Protein AF-A0A512NHH2-F1 (afdb_monomer)

Organism: NCBI:txid1230389

pLDDT: mean 81.77, std 11.15, range [43.84, 94.38]

Secondary structure (DSSP, 8-state):
-HHHHHHHHHHHHHHHHHHTSHHHHHHS-HHHHHHHHHHHHHHHHHHHTT--HHHHHHHHHH---P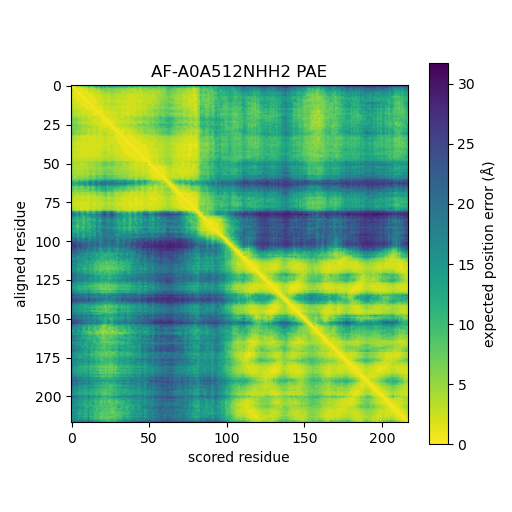PP-HHHHHHHHHIIIII-HHHHHHHHHTTS-----GGGSS----TT-EEEEEEEPS-S--SPEEEEEESSTTS--EEEEEE-S---S--GGGGTS--TTEESSSS-EEE-TT-EEEEEEE-B-TTSPBPPPEEEEEEEPPTT-EEEEEE--

Solvent-accessible surface area (backbone atoms only — not comparable to full-atom values): 11973 Å² total; per-residue (Å²): 114,70,67,57,51,54,50,27,51,52,51,50,58,58,47,46,59,55,65,69,30,56,61,45,56,76,76,40,62,59,88,70,48,50,56,54,53,34,32,54,52,26,36,51,55,24,60,78,67,63,43,20,56,54,28,54,47,48,27,70,73,69,74,46,90,60,70,71,42,72,68,28,19,51,52,38,10,40,50,46,36,68,64,33,71,62,58,57,49,47,37,39,75,71,68,78,39,77,90,78,58,83,76,77,80,56,91,68,54,57,74,78,22,14,23,42,26,40,34,30,42,84,49,67,42,67,56,57,32,42,33,27,43,18,66,52,79,92,48,71,74,39,78,73,50,71,29,78,45,55,47,71,80,91,46,81,61,58,62,78,44,74,49,55,6,28,42,46,60,66,82,46,43,81,44,66,43,76,44,47,32,33,40,38,39,39,35,19,30,87,85,65,50,76,47,86,63,51,73,50,64,79,41,68,43,51,64,45,35,78,45,79,44,82,41,71,72

Foldseek 3Di:
DVVLLVLLVVLCVVCVVVLLQQCNVPVHDSVPVLLVVLLVVLLVVLVVVLDFVPQVVCCVPVVDRDHRDSVSSSVSSCVSSDNDPVSVVVCVVVVVDDPDDPCPRADFPDQQWEFEKEFEADAQFDAKKFKWKDWPPPHDTHGLDIQGDHQDPDDPCCSVDFGSRMVVSGTGDIDGAPTFMKMWIWGAGPVRHTDDIDIDDSDGDDGRYYDYHYDHD

Structure (mmCIF, N/CA/C/O backbone):
data_AF-A0A512NHH2-F1
#
_entry.id   AF-A0A512NH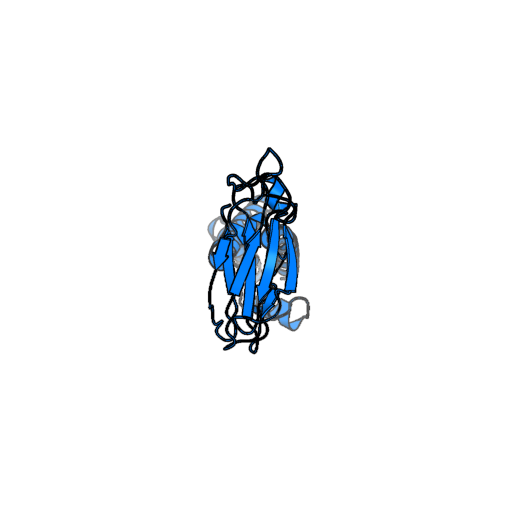H2-F1
#
loop_
_atom_site.group_PDB
_atom_site.id
_atom_site.type_symbol
_atom_site.label_atom_id
_atom_site.label_alt_id
_atom_site.label_comp_id
_atom_site.label_asym_id
_atom_site.label_entity_id
_atom_site.label_seq_id
_atom_site.pdbx_PDB_ins_code
_atom_site.Cartn_x
_atom_site.Cartn_y
_atom_site.Cartn_z
_atom_site.occupancy
_atom_site.B_iso_or_equiv
_atom_site.auth_seq_id
_atom_site.auth_comp_id
_atom_site.auth_asym_id
_atom_site.auth_atom_id
_atom_site.pdbx_PDB_model_num
ATOM 1 N N . MET A 1 1 ? -24.957 6.399 24.801 1.00 57.16 1 MET A N 1
ATOM 2 C CA . MET A 1 1 ? -24.718 5.934 23.412 1.00 57.16 1 MET A CA 1
ATOM 3 C C . MET A 1 1 ? -23.874 6.900 22.580 1.00 57.16 1 MET A C 1
ATOM 5 O O . MET A 1 1 ? -22.893 6.444 22.012 1.00 57.16 1 MET A O 1
ATOM 9 N N . PHE A 1 2 ? -24.173 8.206 22.542 1.00 71.94 2 PHE A N 1
ATOM 10 C CA . PHE A 1 2 ? -23.392 9.186 21.761 1.00 71.94 2 PHE A CA 1
ATOM 11 C C . PHE A 1 2 ? -21.887 9.214 22.100 1.00 71.94 2 PHE A C 1
ATOM 13 O O . PHE A 1 2 ? -21.048 9.273 21.211 1.00 71.94 2 PHE A O 1
ATOM 20 N N . TYR A 1 3 ? -21.534 9.072 23.379 1.00 76.56 3 TYR A N 1
ATOM 21 C CA . TYR A 1 3 ? -20.142 9.064 23.838 1.00 76.56 3 TYR A CA 1
ATOM 22 C C . TYR A 1 3 ? -19.276 7.947 23.220 1.00 76.56 3 TYR A C 1
ATOM 24 O O . TYR A 1 3 ? -18.155 8.202 22.796 1.00 76.56 3 TYR A O 1
ATOM 32 N N . LEU A 1 4 ? -19.808 6.723 23.095 1.00 74.94 4 LEU A N 1
ATOM 33 C CA . LEU A 1 4 ? -19.080 5.599 22.485 1.00 74.94 4 LEU A CA 1
ATOM 34 C C . LEU A 1 4 ? -18.863 5.799 20.995 1.00 74.94 4 LEU A C 1
ATOM 36 O O . LEU A 1 4 ? -17.815 5.443 20.469 1.00 74.94 4 LEU A O 1
ATOM 40 N N . PHE A 1 5 ? -19.856 6.386 20.332 1.00 74.88 5 PHE A N 1
ATOM 41 C CA . PHE A 1 5 ? -19.755 6.743 18.930 1.00 74.88 5 PHE A CA 1
ATOM 42 C C . PHE A 1 5 ? -18.646 7.777 18.711 1.00 74.88 5 PHE A C 1
ATOM 44 O O . PHE A 1 5 ? -17.762 7.553 17.890 1.00 74.88 5 PHE A O 1
ATOM 51 N N . VAL A 1 6 ? -18.635 8.860 19.496 1.00 81.88 6 VAL A N 1
ATOM 52 C CA . VAL A 1 6 ? -17.572 9.877 19.436 1.00 81.88 6 VAL A CA 1
ATOM 53 C C . VAL A 1 6 ? -16.201 9.250 19.703 1.00 81.88 6 VAL A C 1
ATOM 55 O O . VAL A 1 6 ? -15.256 9.517 18.966 1.00 81.88 6 VAL A O 1
ATOM 58 N N . MET A 1 7 ? -16.096 8.363 20.696 1.00 83.00 7 MET A N 1
ATOM 59 C CA . MET A 1 7 ? -14.844 7.672 21.010 1.00 83.00 7 MET A CA 1
ATOM 60 C C . MET A 1 7 ? -14.365 6.778 19.859 1.00 83.00 7 MET A C 1
ATOM 62 O O . MET A 1 7 ? -13.189 6.810 19.504 1.00 83.00 7 MET A O 1
ATOM 66 N N . ALA A 1 8 ? -15.272 6.017 19.244 1.00 82.38 8 ALA A N 1
ATOM 67 C CA . ALA A 1 8 ? -14.959 5.175 18.093 1.00 82.38 8 ALA A CA 1
ATOM 68 C C . ALA A 1 8 ? -14.483 6.009 16.894 1.00 82.38 8 ALA A C 1
ATOM 70 O O . ALA A 1 8 ? -13.482 5.659 16.275 1.00 82.38 8 ALA A O 1
ATOM 71 N N . VAL A 1 9 ? -15.134 7.144 16.611 1.00 81.19 9 VAL A N 1
ATOM 72 C CA . VAL A 1 9 ? -14.728 8.067 15.535 1.00 81.19 9 VAL A CA 1
ATOM 73 C C . VAL A 1 9 ? -13.338 8.646 15.793 1.00 81.19 9 VAL A C 1
ATOM 75 O O . VAL A 1 9 ? -12.497 8.659 14.892 1.00 81.19 9 VAL A O 1
ATOM 78 N N . ILE A 1 10 ? -13.071 9.099 17.020 1.00 85.12 10 ILE A N 1
ATOM 79 C CA . ILE A 1 10 ? -11.759 9.637 17.395 1.00 85.12 10 ILE A CA 1
ATOM 80 C C . ILE A 1 10 ? -10.690 8.553 17.233 1.00 85.12 10 ILE A C 1
ATOM 82 O O . ILE A 1 10 ? -9.678 8.796 16.571 1.00 85.12 10 ILE A O 1
ATOM 86 N N . LEU A 1 11 ? -10.930 7.349 17.760 1.00 86.19 11 LEU A N 1
ATOM 87 C CA . LEU A 1 11 ? -9.980 6.242 17.668 1.00 86.19 11 LEU A CA 1
ATOM 88 C C . LEU A 1 11 ? -9.728 5.830 16.212 1.00 86.19 11 LEU A C 1
ATOM 90 O O . LEU A 1 11 ? -8.578 5.639 15.819 1.00 86.19 11 LEU A O 1
ATOM 94 N N . GLU A 1 12 ? -10.779 5.739 15.396 1.00 82.19 12 GLU A N 1
ATOM 95 C CA . GLU A 1 12 ? -10.661 5.425 13.972 1.00 82.19 12 GLU A CA 1
ATOM 96 C C . GLU A 1 12 ? -9.842 6.489 13.230 1.00 82.19 12 GLU A C 1
ATOM 98 O O . GLU A 1 12 ? -8.947 6.137 12.459 1.00 82.19 12 GLU A O 1
ATOM 103 N N . SER A 1 13 ? -10.094 7.777 13.485 1.00 81.06 13 SER A N 1
ATOM 104 C CA . SER A 1 13 ? -9.343 8.868 12.850 1.00 81.06 13 SER A CA 1
ATOM 105 C C . SER A 1 13 ? -7.863 8.869 13.248 1.00 81.06 13 SER A C 1
ATOM 107 O O . SER A 1 13 ? -6.996 9.030 12.387 1.00 81.06 13 SER A O 1
ATOM 109 N N . ALA A 1 14 ? -7.555 8.600 14.520 1.00 84.62 14 ALA A N 1
ATOM 110 C CA . ALA A 1 14 ? -6.185 8.511 15.015 1.00 84.62 14 ALA A CA 1
ATOM 111 C C . ALA A 1 14 ? -5.442 7.305 14.416 1.00 84.62 14 ALA A C 1
ATOM 113 O O . ALA A 1 14 ? -4.326 7.437 13.909 1.00 84.62 14 ALA A O 1
ATOM 114 N N . LEU A 1 15 ? -6.073 6.128 14.408 1.00 86.50 15 LEU A N 1
ATOM 115 C CA . LEU A 1 15 ? -5.479 4.913 13.848 1.00 86.50 15 LEU A CA 1
ATOM 116 C C . LEU A 1 15 ? -5.378 4.952 12.322 1.00 86.50 15 LEU A C 1
ATOM 118 O O . LEU A 1 15 ? -4.502 4.297 11.760 1.00 86.50 15 LEU A O 1
ATOM 122 N N . ALA A 1 16 ? -6.211 5.735 11.634 1.00 83.25 16 ALA A N 1
ATOM 123 C CA . ALA A 1 16 ? -6.101 5.920 10.191 1.00 83.25 16 ALA A CA 1
ATOM 124 C C . ALA A 1 16 ? -4.740 6.510 9.784 1.00 83.25 16 ALA A C 1
ATOM 126 O O . ALA A 1 16 ? -4.211 6.122 8.740 1.00 83.25 16 ALA A O 1
ATOM 127 N N . LEU A 1 17 ? -4.145 7.385 10.606 1.00 83.69 17 LEU A 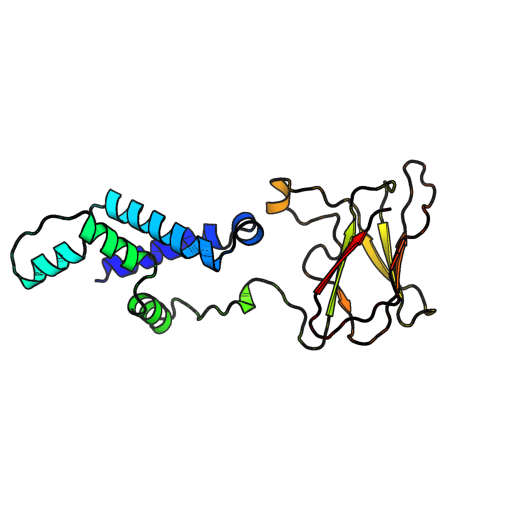N 1
ATOM 128 C CA . LEU A 1 17 ? -2.800 7.912 10.359 1.00 83.69 17 LEU A CA 1
ATOM 129 C C . LEU A 1 17 ? -1.760 6.784 10.347 1.00 83.69 17 LEU A C 1
ATOM 131 O O . LEU A 1 17 ? -0.953 6.697 9.425 1.00 83.69 17 LEU A O 1
ATOM 135 N N . LEU A 1 18 ? -1.831 5.881 11.327 1.00 84.94 18 LEU A N 1
ATOM 136 C CA . LEU A 1 18 ? -0.950 4.718 11.424 1.00 84.94 18 LEU A CA 1
ATOM 137 C C . LEU A 1 18 ? -1.206 3.715 10.288 1.00 84.94 18 LEU A C 1
ATOM 139 O O . LEU A 1 18 ? -0.277 3.228 9.651 1.00 84.94 18 LEU A O 1
ATOM 143 N N . PHE A 1 19 ? -2.472 3.413 10.007 1.00 83.25 19 PHE A N 1
ATOM 144 C CA . PHE A 1 19 ? -2.873 2.365 9.067 1.00 83.25 19 PHE A CA 1
ATOM 145 C C . PHE A 1 19 ? -2.689 2.717 7.594 1.00 83.25 19 PHE A C 1
ATOM 147 O O . PHE A 1 19 ? -2.659 1.802 6.763 1.00 83.25 19 PHE A O 1
ATOM 154 N N . ASN A 1 20 ? -2.602 4.007 7.270 1.00 80.81 20 ASN A N 1
ATOM 155 C CA . ASN A 1 20 ? -2.274 4.496 5.931 1.00 80.81 20 ASN A CA 1
ATOM 156 C C . ASN A 1 20 ? -0.783 4.824 5.781 1.00 80.81 20 ASN A C 1
ATOM 158 O O . ASN A 1 20 ? -0.349 5.228 4.703 1.00 80.81 20 ASN A O 1
ATOM 162 N N . TRP A 1 21 ? 0.009 4.668 6.842 1.00 81.69 21 TRP A N 1
ATOM 163 C CA . TRP A 1 21 ? 1.431 4.955 6.790 1.00 81.69 21 TRP A CA 1
ATOM 164 C C . TRP A 1 21 ? 2.168 3.908 5.944 1.00 81.69 21 TRP A C 1
ATOM 166 O O . TRP A 1 21 ? 1.949 2.705 6.080 1.00 81.69 21 TRP A O 1
ATOM 176 N N . LYS A 1 22 ? 3.069 4.361 5.067 1.00 78.00 22 LYS A N 1
ATOM 177 C CA . LYS A 1 22 ? 3.779 3.511 4.099 1.00 78.00 22 LYS A CA 1
ATOM 178 C C . LYS A 1 22 ? 4.507 2.302 4.728 1.00 78.00 22 LYS A C 1
ATOM 180 O O . LYS A 1 22 ? 4.239 1.193 4.273 1.00 78.00 22 LYS A O 1
ATOM 185 N N . PRO A 1 23 ? 5.316 2.435 5.803 1.00 80.31 23 PRO A N 1
ATOM 186 C CA . PRO A 1 23 ? 5.923 1.274 6.460 1.00 80.31 23 PRO A CA 1
ATOM 187 C C . PRO A 1 23 ? 4.901 0.261 6.972 1.00 80.31 23 PRO A C 1
ATOM 189 O O . PRO A 1 23 ? 5.172 -0.937 6.965 1.00 80.31 23 PRO A O 1
ATOM 192 N N . PHE A 1 24 ? 3.737 0.726 7.433 1.00 79.75 24 PHE A N 1
ATOM 193 C CA . PHE A 1 24 ? 2.683 -0.159 7.913 1.00 79.75 24 PHE A CA 1
ATOM 194 C C . PHE A 1 24 ? 2.103 -0.985 6.760 1.00 79.75 24 PHE A C 1
ATOM 196 O O . PHE A 1 24 ? 1.938 -2.192 6.890 1.00 79.75 24 PHE A O 1
ATOM 203 N N . VAL A 1 25 ? 1.827 -0.347 5.622 1.00 77.69 25 VAL A N 1
ATOM 204 C CA . VAL A 1 25 ? 1.235 -1.007 4.448 1.00 77.69 25 VAL A CA 1
ATOM 205 C C . VAL A 1 25 ? 2.227 -1.935 3.739 1.00 77.69 25 VAL A C 1
ATOM 207 O O . VAL A 1 25 ? 1.822 -2.983 3.247 1.00 77.69 25 VAL A O 1
ATOM 210 N N . GLU A 1 26 ? 3.509 -1.568 3.685 1.00 75.81 26 GLU A N 1
ATOM 211 C CA . GLU A 1 26 ? 4.532 -2.338 2.964 1.00 75.81 26 GLU A CA 1
ATOM 212 C C . GLU A 1 26 ? 5.036 -3.560 3.742 1.00 75.81 26 GLU A C 1
ATOM 214 O O . GLU A 1 26 ? 5.346 -4.577 3.127 1.00 75.81 26 GLU A O 1
ATOM 219 N N . ASN A 1 27 ? 5.114 -3.485 5.076 1.00 79.75 27 ASN A N 1
ATOM 220 C CA . ASN A 1 27 ? 5.718 -4.553 5.885 1.00 79.75 27 ASN A CA 1
ATOM 221 C C . ASN A 1 27 ? 4.695 -5.462 6.578 1.00 79.75 27 ASN A C 1
ATOM 223 O O . ASN A 1 27 ? 5.049 -6.558 7.010 1.00 79.75 27 ASN A O 1
ATOM 227 N N . LEU A 1 28 ? 3.445 -5.017 6.735 1.00 80.75 28 LEU A N 1
ATOM 228 C CA . LEU A 1 28 ? 2.425 -5.745 7.486 1.00 80.75 28 LEU A CA 1
ATOM 229 C C . LEU A 1 28 ? 1.216 -6.024 6.606 1.00 80.75 28 LEU A C 1
ATOM 231 O O . LEU A 1 28 ? 0.802 -5.188 5.813 1.00 80.75 28 LEU A O 1
ATOM 235 N N . VAL A 1 29 ? 0.594 -7.188 6.796 1.00 80.06 29 VAL A N 1
ATOM 236 C CA . VAL A 1 29 ? -0.659 -7.537 6.118 1.00 80.06 29 VAL A CA 1
ATOM 237 C C . VAL A 1 29 ? -1.795 -6.733 6.761 1.00 80.06 29 VAL A C 1
ATOM 239 O O . VAL A 1 29 ? -2.237 -7.087 7.862 1.00 80.06 29 VAL A O 1
ATOM 242 N N . PRO A 1 30 ? -2.336 -5.677 6.115 1.00 77.81 30 PRO A N 1
ATOM 243 C CA . PRO A 1 30 ? -3.219 -4.739 6.808 1.00 77.81 30 PRO A CA 1
ATOM 244 C C . PRO A 1 30 ? -4.517 -5.400 7.278 1.00 77.81 30 PRO A C 1
ATOM 246 O O . PRO A 1 30 ? -5.055 -5.052 8.326 1.00 77.81 30 PRO A O 1
ATOM 249 N N . ARG A 1 31 ? -4.997 -6.404 6.532 1.00 76.12 31 ARG A N 1
ATOM 250 C CA . ARG A 1 31 ? -6.192 -7.187 6.874 1.00 76.12 31 ARG A CA 1
ATOM 251 C C . ARG A 1 31 ? -6.040 -7.972 8.180 1.00 76.12 31 ARG A C 1
ATOM 253 O O . ARG A 1 31 ? -7.029 -8.147 8.880 1.00 76.12 31 ARG A O 1
ATOM 260 N N . ALA A 1 32 ? -4.831 -8.432 8.496 1.00 77.88 32 ALA A N 1
ATOM 261 C CA . ALA A 1 32 ? -4.563 -9.203 9.706 1.00 77.88 32 ALA A CA 1
ATOM 262 C C . ALA A 1 32 ? -4.241 -8.293 10.899 1.00 77.88 32 ALA A C 1
ATOM 264 O O . ALA A 1 32 ? -4.696 -8.540 12.011 1.00 77.88 32 ALA A O 1
ATOM 265 N N . VAL A 1 33 ? -3.480 -7.221 10.667 1.00 85.75 33 VAL A N 1
ATOM 266 C CA . VAL A 1 33 ? -2.889 -6.442 11.764 1.00 85.75 33 VAL A CA 1
ATOM 267 C C . VAL A 1 33 ? -3.774 -5.283 12.231 1.00 85.75 33 VAL A C 1
ATOM 269 O O . VAL A 1 33 ? -3.800 -4.984 13.425 1.00 85.75 33 VAL A O 1
ATOM 272 N N . ARG A 1 34 ? -4.545 -4.645 11.335 1.00 84.75 34 ARG A N 1
ATOM 273 C CA . ARG A 1 34 ? -5.405 -3.503 11.707 1.00 84.75 34 ARG A CA 1
ATOM 274 C C . ARG A 1 34 ? -6.408 -3.835 12.822 1.00 84.75 34 ARG A C 1
ATOM 276 O O . ARG A 1 34 ? -6.463 -3.055 13.769 1.00 84.75 34 ARG A O 1
ATOM 283 N N . PRO A 1 35 ? -7.158 -4.959 12.777 1.00 86.69 35 PRO A N 1
ATOM 284 C CA . PRO A 1 35 ? -8.118 -5.280 13.835 1.00 86.69 35 PRO A CA 1
ATOM 285 C C . PRO A 1 35 ? -7.445 -5.488 15.193 1.00 86.69 35 PRO A C 1
ATOM 287 O O . PRO A 1 35 ? -7.955 -5.024 16.206 1.00 86.69 35 PRO A O 1
ATOM 290 N N . VAL A 1 36 ? -6.274 -6.134 15.210 1.00 88.50 36 VAL A N 1
ATOM 291 C CA . VAL A 1 36 ? -5.519 -6.399 16.441 1.00 88.50 36 VAL A CA 1
ATOM 292 C C . VAL A 1 36 ? -5.033 -5.095 17.066 1.00 88.50 36 VAL A C 1
ATOM 294 O O . VAL A 1 36 ? -5.272 -4.859 18.246 1.00 88.50 36 VAL A O 1
ATOM 297 N N . ILE A 1 37 ? -4.408 -4.213 16.280 1.00 90.25 37 ILE A N 1
ATOM 298 C CA . ILE A 1 37 ? -3.942 -2.913 16.786 1.00 90.25 37 ILE A CA 1
ATOM 299 C C . ILE A 1 37 ? -5.118 -2.052 17.245 1.00 90.25 37 ILE A C 1
ATOM 301 O O . ILE A 1 37 ? -5.034 -1.436 18.305 1.00 90.25 37 ILE A O 1
ATOM 305 N N . ALA A 1 38 ? -6.216 -2.026 16.486 1.00 89.56 38 ALA A N 1
ATOM 306 C CA . ALA A 1 38 ? -7.410 -1.283 16.872 1.00 89.56 38 ALA A CA 1
ATOM 307 C C . ALA A 1 38 ? -7.993 -1.787 18.196 1.00 89.56 38 ALA A C 1
ATOM 309 O O . ALA A 1 38 ? -8.344 -0.982 19.054 1.00 89.56 38 ALA A O 1
ATOM 310 N N . PHE A 1 39 ? -8.032 -3.106 18.391 1.00 91.50 39 PHE A N 1
ATOM 311 C CA . PHE A 1 39 ? -8.489 -3.717 19.633 1.00 91.50 39 PHE A CA 1
ATOM 312 C C . PHE A 1 39 ? -7.576 -3.404 20.817 1.00 91.50 39 PHE A C 1
ATOM 314 O O . PHE A 1 39 ? -8.069 -2.997 21.866 1.00 91.50 39 PHE A O 1
ATOM 321 N N . LEU A 1 40 ? -6.257 -3.516 20.649 1.00 93.69 40 LEU A N 1
ATOM 322 C CA . LEU A 1 40 ? -5.296 -3.178 21.702 1.00 93.69 40 LEU A CA 1
ATOM 323 C C . LEU A 1 40 ? -5.364 -1.693 22.080 1.00 93.69 40 LEU A C 1
ATOM 325 O O . LEU A 1 40 ? -5.379 -1.359 23.264 1.00 93.69 40 LEU A O 1
ATOM 329 N N . ALA A 1 41 ? -5.462 -0.806 21.088 1.00 92.44 41 ALA A N 1
ATOM 330 C CA . ALA A 1 41 ? -5.628 0.624 21.323 1.00 92.44 41 ALA A CA 1
ATOM 331 C C . ALA A 1 41 ? -6.957 0.926 22.035 1.00 92.44 41 ALA A C 1
ATOM 333 O O . ALA A 1 41 ? -6.979 1.713 22.980 1.00 92.44 41 ALA A O 1
ATOM 334 N N . ALA A 1 42 ? -8.050 0.265 21.641 1.00 91.44 42 ALA A N 1
ATOM 335 C CA . ALA A 1 42 ? -9.341 0.408 22.305 1.00 91.44 42 ALA A CA 1
ATOM 336 C C . ALA A 1 42 ? -9.307 -0.100 23.751 1.00 91.44 42 ALA A C 1
ATOM 338 O O . ALA A 1 42 ? -9.800 0.599 24.628 1.00 91.44 42 ALA A O 1
ATOM 339 N N . ILE A 1 43 ? -8.697 -1.263 24.020 1.00 94.06 43 ILE A N 1
ATOM 340 C CA . ILE A 1 43 ? -8.518 -1.783 25.387 1.00 94.06 43 ILE A CA 1
ATOM 341 C C . ILE A 1 43 ? -7.766 -0.771 26.240 1.00 94.06 43 ILE A C 1
ATOM 343 O O . ILE A 1 43 ? -8.199 -0.476 27.350 1.00 94.06 43 ILE A O 1
ATOM 347 N N . LEU A 1 44 ? -6.667 -0.221 25.723 1.00 94.38 44 LEU A N 1
ATOM 348 C CA . LEU A 1 44 ? -5.862 0.748 26.455 1.00 94.38 44 LEU A CA 1
ATOM 349 C C . LEU A 1 44 ? -6.686 1.989 26.818 1.00 94.38 44 LEU A C 1
ATOM 351 O O . LEU A 1 44 ? -6.711 2.391 27.977 1.00 94.38 44 LEU A O 1
ATOM 355 N N . VAL A 1 45 ? -7.395 2.567 25.846 1.00 91.88 45 VAL A N 1
ATOM 356 C CA . VAL A 1 45 ? -8.244 3.748 26.064 1.00 91.88 45 VAL A CA 1
ATOM 357 C C . VAL A 1 45 ? -9.367 3.443 27.054 1.00 91.88 45 VAL A C 1
ATOM 359 O O . VAL A 1 45 ? -9.614 4.223 27.971 1.00 91.88 45 VAL A O 1
ATOM 362 N N . VAL A 1 46 ? -10.027 2.297 26.902 1.00 92.62 46 VAL A N 1
ATOM 363 C CA . VAL A 1 46 ? -11.097 1.842 27.793 1.00 92.62 46 VAL A CA 1
ATOM 364 C C . VAL A 1 46 ? -10.606 1.675 29.224 1.00 92.62 46 VAL A C 1
ATOM 366 O O . VAL A 1 46 ? -11.265 2.146 30.149 1.00 92.62 46 VAL A O 1
ATOM 369 N N . HIS A 1 47 ? -9.447 1.050 29.404 1.00 92.25 47 HIS A N 1
ATOM 370 C CA . HIS A 1 47 ? -8.876 0.805 30.719 1.00 92.25 47 HIS A CA 1
ATOM 371 C C . HIS A 1 47 ? -8.425 2.107 31.395 1.00 92.25 47 HIS A C 1
ATOM 373 O O . HIS A 1 47 ? -8.766 2.341 32.551 1.00 92.25 47 HIS A O 1
ATOM 379 N N . LEU A 1 48 ? -7.742 2.995 30.660 1.00 92.50 48 LEU A N 1
ATOM 380 C CA . LEU A 1 48 ? -7.294 4.299 31.171 1.00 92.50 48 LEU A CA 1
ATOM 381 C C . LEU A 1 48 ? -8.456 5.211 31.584 1.00 92.50 48 LEU A C 1
ATOM 383 O O . LEU A 1 48 ? -8.315 6.004 32.510 1.00 92.50 48 LEU A O 1
ATOM 387 N N . LEU A 1 49 ? -9.594 5.104 30.899 1.00 90.00 49 LEU A N 1
ATOM 388 C CA . LEU A 1 49 ? -10.787 5.905 31.172 1.00 90.00 49 LEU A CA 1
ATOM 389 C C . LEU A 1 49 ? -11.805 5.190 32.077 1.00 90.00 49 LEU A C 1
ATOM 391 O O . LEU A 1 49 ? -12.862 5.754 32.355 1.00 90.00 49 LEU A O 1
ATOM 395 N N . GLY A 1 50 ? -11.525 3.957 32.517 1.00 89.38 50 GLY A N 1
ATOM 396 C CA . GLY A 1 50 ? -12.436 3.160 33.344 1.00 89.38 50 GLY A CA 1
ATOM 397 C C . GLY A 1 50 ? -13.791 2.874 32.683 1.00 89.38 50 GLY A C 1
ATOM 398 O O . GLY A 1 50 ? -14.804 2.765 33.372 1.00 89.38 50 GLY A O 1
ATOM 399 N N . MET A 1 51 ? -13.841 2.791 31.350 1.00 87.50 51 MET A N 1
ATOM 400 C CA . MET A 1 51 ? -15.102 2.684 30.611 1.00 87.50 51 MET A CA 1
ATOM 401 C C . MET A 1 51 ? -15.662 1.258 30.638 1.00 87.50 51 MET A C 1
ATOM 403 O O . MET A 1 51 ? -15.106 0.353 30.031 1.00 87.50 51 MET A O 1
ATOM 407 N N . ASP A 1 52 ? -16.824 1.054 31.249 1.00 90.44 52 ASP A N 1
ATOM 408 C CA . ASP A 1 52 ? -17.562 -0.208 31.142 1.00 90.44 52 ASP A CA 1
ATOM 409 C C . ASP A 1 52 ? -19.009 0.063 30.720 1.00 90.44 52 ASP A C 1
ATOM 411 O O . ASP A 1 52 ? -19.857 0.476 31.512 1.00 90.44 52 ASP A O 1
ATOM 415 N N . VAL A 1 53 ? -19.289 -0.154 29.436 1.00 86.56 53 VAL A N 1
ATOM 416 C CA . VAL A 1 53 ? -20.621 0.048 28.851 1.00 86.56 53 VAL A CA 1
ATOM 417 C C . VAL A 1 53 ? -21.607 -1.001 29.330 1.00 86.56 53 VAL A C 1
ATOM 419 O O . VAL A 1 53 ? -22.795 -0.703 29.432 1.00 86.56 53 VAL A O 1
ATOM 422 N N . VAL A 1 54 ? -21.134 -2.212 29.619 1.00 87.31 54 VAL A N 1
ATOM 423 C CA . VAL A 1 54 ? -21.987 -3.305 30.084 1.00 87.31 54 VAL A CA 1
ATOM 424 C C . VAL A 1 54 ? -22.490 -2.976 31.484 1.00 87.31 54 VAL A C 1
ATOM 426 O O . VAL A 1 54 ? -23.700 -2.990 31.705 1.00 87.31 54 VAL A O 1
ATOM 429 N N . ALA A 1 55 ? -21.592 -2.568 32.384 1.00 88.06 55 ALA A N 1
ATOM 430 C CA . ALA A 1 55 ? -21.971 -2.091 33.713 1.00 88.06 55 ALA A CA 1
ATOM 431 C C . ALA A 1 55 ? -22.858 -0.836 33.632 1.00 88.06 55 ALA A C 1
ATOM 433 O O . ALA A 1 55 ? -23.877 -0.755 34.313 1.00 88.06 55 ALA A O 1
ATOM 434 N N . ALA A 1 56 ? -22.535 0.122 32.754 1.00 86.50 56 ALA A N 1
ATOM 435 C CA . ALA A 1 56 ? -23.350 1.325 32.577 1.00 86.50 56 ALA A CA 1
ATOM 436 C C . ALA A 1 56 ? -24.779 1.019 32.086 1.00 86.50 56 ALA A C 1
ATOM 438 O O . ALA A 1 56 ? -25.727 1.669 32.527 1.00 86.50 56 ALA A O 1
ATOM 439 N N . LEU A 1 57 ? -24.947 0.038 31.193 1.00 84.88 57 LEU A N 1
ATOM 440 C CA . LEU A 1 57 ? -26.259 -0.416 30.721 1.00 84.88 57 LEU A CA 1
ATOM 441 C C . LEU A 1 57 ? -27.020 -1.180 31.806 1.00 84.88 57 LEU A C 1
ATOM 443 O O . LEU A 1 57 ? -28.196 -0.896 32.012 1.00 84.88 57 LEU A O 1
ATOM 447 N N . ALA A 1 58 ? -26.359 -2.098 32.515 1.00 86.44 58 ALA A N 1
ATOM 448 C CA . ALA A 1 58 ? -26.967 -2.832 33.624 1.00 86.44 58 ALA A CA 1
ATOM 449 C C . ALA A 1 58 ? -27.483 -1.869 34.705 1.00 86.44 58 ALA A C 1
ATOM 451 O O . ALA A 1 58 ? -28.633 -1.959 35.124 1.00 86.44 58 ALA A O 1
ATOM 452 N N . ASN A 1 59 ? -26.685 -0.858 35.059 1.00 87.94 59 ASN A N 1
ATOM 453 C CA . ASN A 1 59 ? -27.071 0.162 36.037 1.00 87.94 59 ASN A CA 1
ATOM 454 C C . ASN A 1 59 ? -28.256 1.014 35.578 1.00 87.94 59 ASN A C 1
ATOM 456 O O . ASN A 1 59 ? -29.062 1.447 36.399 1.00 87.94 59 ASN A O 1
ATOM 460 N N . ALA A 1 60 ? -28.368 1.262 34.272 1.00 86.12 60 ALA A N 1
ATOM 461 C CA . ALA A 1 60 ? -29.485 2.006 33.705 1.00 86.12 60 ALA A CA 1
ATOM 462 C C . ALA A 1 60 ? -30.792 1.193 33.672 1.00 86.12 60 ALA A C 1
ATOM 464 O O . ALA A 1 60 ? -31.864 1.791 33.730 1.00 86.12 60 ALA A O 1
ATOM 465 N N . LEU A 1 61 ? -30.709 -0.138 33.564 1.00 86.62 61 LEU A N 1
ATOM 466 C CA . LEU A 1 61 ? -31.870 -1.030 33.484 1.00 86.62 61 LEU A CA 1
ATOM 467 C C . LEU A 1 61 ? -32.360 -1.485 34.863 1.00 86.62 61 LEU A C 1
ATOM 469 O O . LEU A 1 61 ? -33.557 -1.424 35.128 1.00 86.62 61 LEU A O 1
ATOM 473 N N . ASP A 1 62 ? -31.442 -1.886 35.743 1.00 85.94 62 ASP A N 1
ATOM 474 C CA . ASP A 1 62 ? -31.779 -2.506 37.030 1.00 85.94 62 ASP A CA 1
ATOM 475 C C . ASP A 1 62 ? -31.769 -1.510 38.202 1.00 85.94 62 ASP A C 1
ATOM 477 O O . ASP A 1 62 ? -32.131 -1.863 39.325 1.00 85.94 62 ASP A O 1
ATOM 481 N N . GLY A 1 63 ? -31.322 -0.265 37.982 1.00 76.00 63 GLY A N 1
ATOM 482 C CA . GLY A 1 63 ? -31.226 0.774 39.019 1.00 76.00 63 GLY A CA 1
ATOM 483 C C . GLY A 1 63 ? -30.209 0.477 40.133 1.00 76.00 63 GLY A C 1
ATOM 484 O O . GLY A 1 63 ? -30.097 1.229 41.102 1.00 76.00 63 GLY A O 1
ATOM 485 N N . THR A 1 64 ? -29.460 -0.615 40.006 1.00 80.25 64 THR A N 1
ATOM 486 C CA . THR A 1 64 ? -28.399 -1.047 40.918 1.00 80.25 64 THR A CA 1
ATOM 487 C C . THR A 1 64 ? -27.053 -0.457 40.483 1.00 80.25 64 THR A C 1
ATOM 489 O O . THR A 1 64 ? -26.884 -0.039 39.341 1.00 80.25 64 THR A O 1
ATOM 492 N N . LYS A 1 65 ? -26.077 -0.365 41.399 1.00 82.06 65 LYS A N 1
ATOM 493 C CA . LYS A 1 65 ? -24.723 0.127 41.088 1.00 82.06 65 LYS A CA 1
ATOM 494 C C . LYS A 1 65 ? -23.755 -1.043 40.939 1.00 82.06 65 LYS A C 1
ATOM 496 O O . LYS A 1 65 ? -23.150 -1.480 41.910 1.00 82.06 65 LYS A O 1
ATOM 501 N N . HIS A 1 66 ? -23.609 -1.521 39.716 1.00 84.00 66 HIS A N 1
ATOM 502 C CA . HIS A 1 66 ? -22.534 -2.403 39.290 1.00 84.00 66 HIS A CA 1
ATOM 503 C C . HIS A 1 66 ? -21.279 -1.572 39.031 1.00 84.00 66 HIS A C 1
ATOM 505 O O . HIS A 1 66 ? -21.331 -0.528 38.372 1.00 84.00 66 HIS A O 1
ATOM 511 N N . GLU A 1 67 ? -20.152 -2.041 39.553 1.00 87.62 67 GLU A N 1
ATOM 512 C CA . GLU A 1 67 ? -18.843 -1.454 39.289 1.00 87.62 67 GLU A CA 1
ATOM 513 C C . GLU A 1 67 ? -18.322 -1.861 37.906 1.00 87.62 67 GLU A C 1
ATOM 515 O O . GLU A 1 67 ? -18.766 -2.846 37.313 1.00 87.62 67 GLU A O 1
ATOM 520 N N . ALA A 1 68 ? -17.364 -1.092 37.388 1.00 86.44 68 ALA A N 1
ATOM 521 C CA . ALA A 1 68 ? -16.702 -1.417 36.135 1.00 86.44 68 ALA A CA 1
ATOM 522 C C . ALA A 1 68 ? -15.882 -2.706 36.285 1.00 86.44 68 ALA A C 1
ATOM 524 O O . ALA A 1 68 ? -15.029 -2.827 37.164 1.00 86.44 68 ALA A O 1
ATOM 525 N N . THR A 1 69 ? -16.111 -3.656 35.387 1.00 91.25 69 THR A N 1
ATOM 526 C CA . THR A 1 69 ? -15.440 -4.954 35.369 1.00 91.25 69 THR A CA 1
ATOM 527 C C . THR A 1 69 ? -14.447 -5.033 34.217 1.00 91.25 69 THR A C 1
ATOM 529 O O . THR A 1 69 ? -14.653 -4.456 33.150 1.00 91.25 69 THR A O 1
ATOM 532 N N . ILE A 1 70 ? -13.376 -5.812 34.389 1.00 91.19 70 ILE A N 1
ATOM 533 C CA . ILE A 1 70 ? -12.402 -6.061 33.311 1.00 91.19 70 ILE A CA 1
ATOM 534 C C . ILE A 1 70 ? -13.101 -6.694 32.097 1.00 91.19 70 ILE A C 1
ATOM 536 O O . ILE A 1 70 ? -12.845 -6.318 30.957 1.00 91.19 70 ILE A O 1
ATOM 540 N N . THR A 1 71 ? -14.032 -7.620 32.330 1.00 90.62 71 THR A N 1
ATOM 541 C CA . THR A 1 71 ? -14.807 -8.263 31.262 1.00 90.62 71 THR A CA 1
ATOM 542 C C . THR A 1 71 ? -15.656 -7.253 30.487 1.00 90.62 71 THR A C 1
ATOM 544 O O . THR A 1 71 ? -15.632 -7.249 29.255 1.00 90.62 71 THR A O 1
ATOM 547 N N . GLY A 1 72 ? -16.368 -6.361 31.181 1.00 90.50 72 GLY A N 1
ATOM 548 C CA . GLY A 1 72 ? -17.172 -5.318 30.546 1.00 90.50 72 GLY A CA 1
ATOM 549 C C . GLY A 1 72 ? -16.327 -4.270 29.814 1.00 90.50 72 GLY A C 1
ATOM 550 O O . GLY A 1 72 ? -16.697 -3.829 28.720 1.00 90.50 72 GLY A O 1
ATOM 551 N N . GLN A 1 73 ? -15.129 -3.968 30.320 1.00 92.44 73 GLN A N 1
ATOM 552 C CA . GLN A 1 73 ? -14.114 -3.176 29.616 1.00 92.44 73 GLN A CA 1
ATOM 553 C C . GLN A 1 73 ? -13.658 -3.852 28.313 1.00 92.44 73 GLN A C 1
ATOM 555 O O . GLN A 1 73 ? -13.637 -3.216 27.260 1.00 92.44 73 GLN A O 1
ATOM 560 N N . VAL A 1 74 ? -13.356 -5.154 28.328 1.00 92.56 74 VAL A N 1
ATOM 561 C CA . VAL A 1 74 ? -12.963 -5.895 27.114 1.00 92.56 74 VAL A CA 1
ATOM 562 C C . VAL A 1 74 ? -14.087 -5.890 26.073 1.00 92.56 74 VAL A C 1
ATOM 564 O O . VAL A 1 74 ? -13.836 -5.631 24.895 1.00 92.56 74 VAL A O 1
ATOM 567 N N . ILE A 1 75 ? -15.337 -6.104 26.495 1.00 89.31 75 ILE A N 1
ATOM 568 C CA . ILE A 1 75 ? -16.505 -6.038 25.603 1.00 89.31 75 ILE A CA 1
ATOM 569 C C . ILE A 1 75 ? -16.665 -4.628 25.024 1.00 89.31 75 ILE A C 1
ATOM 571 O O . ILE A 1 75 ? -16.841 -4.468 23.815 1.00 89.31 75 ILE A O 1
ATOM 575 N N . THR A 1 76 ? -16.528 -3.601 25.861 1.00 89.25 76 THR A N 1
ATOM 576 C CA . THR A 1 76 ? -16.561 -2.195 25.435 1.00 89.25 76 THR A CA 1
ATOM 577 C C . THR A 1 76 ? -15.475 -1.903 24.398 1.00 89.25 76 THR A C 1
ATOM 579 O O . THR A 1 76 ? -15.749 -1.283 23.369 1.00 89.25 76 THR A O 1
ATOM 582 N N . ALA A 1 77 ? -14.257 -2.396 24.618 1.00 90.69 77 ALA A N 1
ATOM 583 C CA . ALA A 1 77 ? -13.148 -2.235 23.688 1.00 90.69 77 ALA A CA 1
ATOM 584 C C . ALA A 1 77 ? -13.404 -2.930 22.348 1.00 90.69 77 ALA A C 1
ATOM 586 O O . ALA A 1 77 ? -13.136 -2.338 21.304 1.00 90.69 77 ALA A O 1
ATOM 587 N N . MET A 1 78 ? -13.981 -4.137 22.347 1.00 87.94 78 MET A N 1
ATOM 588 C CA . MET A 1 78 ? -14.395 -4.808 21.108 1.00 87.94 78 MET A CA 1
ATOM 589 C C . MET A 1 78 ? -15.424 -3.976 20.333 1.00 87.94 78 MET A C 1
ATOM 591 O O . MET A 1 78 ? -15.312 -3.847 19.113 1.00 87.94 78 MET A O 1
ATOM 595 N N . VAL A 1 79 ? -16.395 -3.368 21.023 1.00 84.81 79 VAL A N 1
ATOM 596 C CA . VAL A 1 79 ? -17.400 -2.495 20.393 1.00 84.81 79 VAL A CA 1
ATOM 597 C C . VAL A 1 79 ? -16.743 -1.267 19.753 1.00 84.81 79 VAL A C 1
ATOM 599 O O . VAL A 1 79 ? -17.051 -0.958 18.602 1.00 84.81 79 VAL A O 1
ATOM 602 N N . ILE A 1 80 ? -15.814 -0.610 20.455 1.00 85.00 80 ILE A N 1
ATOM 603 C CA . ILE A 1 80 ? -15.105 0.587 19.968 1.00 85.00 80 ILE A CA 1
ATOM 604 C C . ILE A 1 80 ? -14.143 0.251 18.813 1.00 85.00 80 ILE A C 1
ATOM 606 O O . ILE A 1 80 ? -14.095 0.982 17.827 1.00 85.00 80 ILE A O 1
ATOM 610 N N . ALA A 1 81 ? -13.393 -0.851 18.904 1.00 82.75 81 ALA A N 1
ATOM 611 C CA . ALA A 1 81 ? -12.347 -1.225 17.946 1.00 82.75 81 ALA A CA 1
ATOM 612 C C . ALA A 1 81 ? -12.857 -1.668 16.566 1.00 82.75 81 ALA A C 1
ATOM 614 O O . ALA A 1 81 ? -12.084 -1.697 15.608 1.00 82.75 81 ALA A O 1
ATOM 615 N N . GLY A 1 82 ? -14.134 -2.043 16.450 1.00 67.56 82 GLY A N 1
ATOM 616 C CA . GLY A 1 82 ? -14.720 -2.466 15.173 1.00 67.56 82 GLY A CA 1
ATOM 617 C C . GLY A 1 82 ? -15.725 -3.616 15.243 1.00 67.56 82 GLY A C 1
ATOM 618 O O . GLY A 1 82 ? -16.063 -4.176 14.204 1.00 67.56 82 GLY A O 1
ATOM 619 N N . GLY A 1 83 ? -16.203 -3.991 16.429 1.00 61.12 83 GLY A N 1
ATOM 620 C CA . GLY A 1 83 ? -17.006 -5.199 16.630 1.00 61.12 83 GLY A CA 1
ATOM 621 C C . GLY A 1 83 ? -18.516 -5.066 16.445 1.00 61.12 83 GLY A C 1
ATOM 622 O O . GLY A 1 83 ? -19.212 -6.068 16.551 1.00 61.12 83 GLY A O 1
ATOM 623 N N . SER A 1 84 ? -19.064 -3.885 16.163 1.00 49.72 84 SER A N 1
ATOM 624 C CA . SER A 1 84 ? -20.483 -3.790 15.820 1.00 49.72 84 SER A CA 1
ATOM 625 C C . SER A 1 84 ? -20.620 -3.407 14.362 1.00 49.72 84 SER A C 1
ATOM 627 O O . SER A 1 84 ? -20.373 -2.262 13.977 1.00 49.72 84 SER A O 1
ATOM 629 N N . ALA A 1 85 ? -21.096 -4.362 13.560 1.00 52.78 85 ALA A N 1
ATOM 630 C CA . ALA A 1 85 ? -21.713 -4.069 12.276 1.00 52.78 85 ALA A CA 1
ATOM 631 C C . ALA A 1 85 ? -22.668 -2.867 12.397 1.00 52.78 85 ALA A C 1
ATOM 633 O O . ALA A 1 85 ? -22.724 -2.070 11.481 1.00 52.78 85 ALA A O 1
ATOM 634 N N . GLY A 1 86 ? -23.312 -2.652 13.552 1.00 52.12 86 GLY A N 1
ATOM 635 C CA . GLY A 1 86 ? -24.116 -1.469 13.853 1.00 52.12 86 GLY A CA 1
ATOM 636 C C . GLY A 1 86 ? -23.349 -0.143 13.866 1.00 52.12 86 GLY A C 1
ATOM 637 O O . GLY A 1 86 ? -23.812 0.793 13.234 1.00 52.12 86 GLY A O 1
ATOM 638 N N . VAL A 1 87 ? -22.176 -0.034 14.503 1.00 58.94 87 VAL A N 1
ATOM 639 C CA . VAL A 1 87 ? -21.390 1.225 14.493 1.00 58.94 87 VAL A CA 1
ATOM 640 C C . VAL A 1 87 ? -20.834 1.496 13.098 1.00 58.94 87 VAL A C 1
ATOM 642 O O . VAL A 1 87 ? -20.931 2.617 12.608 1.00 58.94 87 VAL A O 1
ATOM 645 N N . ASN A 1 88 ? -20.330 0.465 12.415 1.00 62.50 88 ASN A N 1
ATOM 646 C CA . ASN A 1 88 ? -19.885 0.595 11.029 1.00 62.50 88 ASN A CA 1
ATOM 647 C C . ASN A 1 88 ? -21.040 0.996 10.092 1.00 62.50 88 ASN A C 1
ATOM 649 O O . ASN A 1 88 ? -20.899 1.934 9.314 1.00 62.50 88 ASN A O 1
ATOM 653 N N . THR A 1 89 ? -22.194 0.333 10.196 1.00 59.38 89 THR A N 1
ATOM 654 C CA . THR A 1 89 ? -23.404 0.661 9.430 1.00 59.38 89 THR A CA 1
ATOM 655 C C . THR A 1 89 ? -23.909 2.057 9.764 1.00 59.38 89 THR A C 1
ATOM 657 O O . THR A 1 89 ? -24.329 2.761 8.859 1.00 59.38 89 THR A O 1
ATOM 660 N N . MET A 1 90 ? -23.823 2.502 11.019 1.00 62.38 90 MET A N 1
ATOM 661 C CA . MET A 1 90 ? -24.224 3.851 11.423 1.00 62.38 90 MET A CA 1
ATOM 662 C C . MET A 1 90 ? -23.262 4.909 10.868 1.00 62.38 90 MET A C 1
ATOM 664 O O . MET A 1 90 ? -23.714 5.918 10.342 1.00 62.38 90 MET A O 1
ATOM 668 N N . LEU A 1 91 ? -21.949 4.662 10.885 1.00 63.91 91 LEU A N 1
ATOM 669 C CA . LEU A 1 91 ? -20.950 5.541 10.263 1.00 63.91 91 LEU A CA 1
ATOM 670 C C . LEU A 1 91 ? -21.109 5.625 8.737 1.00 63.91 91 LEU A C 1
ATOM 672 O O . LEU A 1 91 ? -20.934 6.702 8.168 1.00 63.91 91 LEU A O 1
ATOM 676 N N . ILE A 1 92 ? -21.473 4.518 8.084 1.00 66.88 92 ILE A N 1
ATOM 677 C CA . ILE A 1 92 ? -21.802 4.485 6.651 1.00 66.88 92 ILE A CA 1
ATOM 678 C C . ILE A 1 92 ? -23.123 5.225 6.382 1.00 66.88 92 ILE A C 1
ATOM 680 O O . ILE A 1 92 ? -23.174 6.084 5.507 1.00 66.88 92 ILE A O 1
ATOM 684 N N . ALA A 1 93 ? -24.176 4.941 7.152 1.00 64.12 93 ALA A N 1
ATOM 685 C CA . ALA A 1 93 ? -25.505 5.536 6.990 1.00 64.12 93 ALA A CA 1
ATOM 686 C C . ALA A 1 93 ? -25.515 7.051 7.244 1.00 64.12 93 ALA A C 1
ATOM 688 O O . ALA A 1 93 ? -26.261 7.777 6.596 1.00 64.12 93 ALA A O 1
ATOM 689 N N . LEU A 1 94 ? -24.669 7.532 8.157 1.00 71.44 94 LEU A N 1
ATOM 690 C CA . LEU A 1 94 ? -24.492 8.956 8.449 1.00 71.44 94 LEU A CA 1
ATOM 691 C C . LEU A 1 94 ? -23.520 9.658 7.480 1.00 71.44 94 LEU A C 1
ATOM 693 O O . LEU A 1 94 ? -23.260 10.847 7.639 1.00 71.44 94 LEU A O 1
ATOM 697 N N . GLY A 1 95 ? -22.963 8.947 6.492 1.00 66.75 95 GLY A N 1
ATOM 698 C CA . GLY A 1 95 ? -22.077 9.521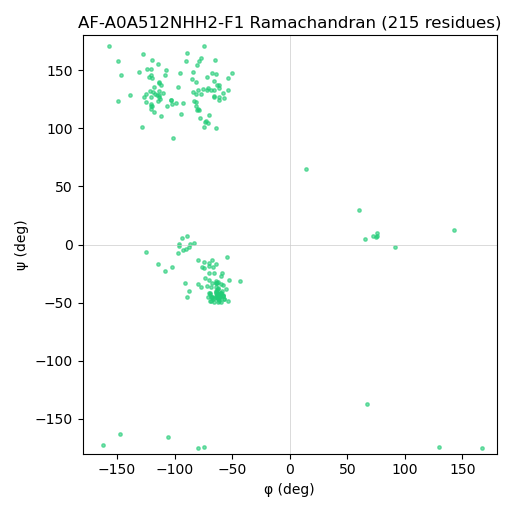 5.474 1.00 66.75 95 GLY A CA 1
ATOM 699 C C . GLY A 1 95 ? -20.649 9.823 5.945 1.00 66.75 95 GLY A C 1
ATOM 700 O O . GLY A 1 95 ? -19.866 10.389 5.188 1.00 66.75 95 GLY A O 1
ATOM 701 N N . PHE A 1 96 ? -20.273 9.421 7.163 1.00 60.47 96 PHE A N 1
ATOM 702 C CA . PHE A 1 96 ? -18.919 9.611 7.698 1.00 60.47 96 PHE A CA 1
ATOM 703 C C . PHE A 1 96 ? -17.912 8.572 7.175 1.00 60.47 96 PHE A C 1
ATOM 705 O O . PHE A 1 96 ? -16.704 8.755 7.331 1.00 60.47 96 PHE A O 1
ATOM 712 N N . ARG A 1 97 ? -18.383 7.486 6.540 1.00 58.31 97 ARG A N 1
ATOM 713 C CA . ARG A 1 97 ? -17.541 6.411 5.994 1.00 58.31 97 ARG A CA 1
ATOM 714 C C . ARG A 1 97 ? -18.046 5.934 4.629 1.00 58.31 97 ARG A C 1
ATOM 716 O O . ARG A 1 97 ? -19.203 5.556 4.494 1.00 58.31 97 ARG A O 1
ATOM 723 N N . SER A 1 98 ? -17.167 5.881 3.626 1.00 55.56 98 SER A N 1
ATOM 724 C CA . SER A 1 98 ? -17.431 5.169 2.368 1.00 55.56 98 SER A CA 1
ATOM 725 C C . SER A 1 98 ? -17.094 3.682 2.512 1.00 55.56 98 SER A C 1
ATOM 727 O O . SER A 1 98 ? -16.184 3.309 3.260 1.00 55.56 98 SER A O 1
ATOM 729 N N . VAL A 1 99 ? -17.810 2.813 1.792 1.00 57.03 99 VAL A N 1
ATOM 730 C CA . VAL A 1 99 ? -17.455 1.390 1.693 1.00 57.03 99 VAL A CA 1
ATOM 731 C C . VAL A 1 99 ? -16.096 1.303 1.001 1.00 57.03 99 VAL A C 1
ATOM 733 O O . VAL A 1 99 ? -15.993 1.458 -0.213 1.00 57.03 99 VAL A O 1
ATOM 736 N N . ARG A 1 100 ? -15.026 1.116 1.777 1.00 47.81 100 ARG A N 1
ATOM 737 C CA . ARG A 1 100 ? -13.677 0.972 1.224 1.00 47.81 100 ARG A CA 1
ATOM 738 C C . ARG A 1 100 ? -13.548 -0.417 0.608 1.00 47.81 100 ARG A C 1
ATOM 740 O O . ARG A 1 100 ? -13.336 -1.390 1.331 1.00 47.81 100 ARG A O 1
ATOM 747 N N . THR A 1 101 ? -13.651 -0.521 -0.715 1.00 47.66 101 THR A N 1
ATOM 748 C CA . THR A 1 101 ? -13.185 -1.714 -1.426 1.00 47.66 101 THR A CA 1
ATOM 749 C C . THR A 1 101 ? -11.647 -1.749 -1.423 1.00 47.66 101 THR A C 1
ATOM 751 O O . THR A 1 101 ? -11.004 -0.696 -1.529 1.00 47.66 101 THR A O 1
ATOM 754 N N . PRO A 1 102 ? -11.021 -2.942 -1.315 1.00 44.72 102 PRO A N 1
ATOM 755 C CA . PRO A 1 102 ? -9.561 -3.131 -1.391 1.00 44.72 102 PRO A CA 1
ATOM 756 C C . PRO A 1 102 ? -8.895 -2.563 -2.659 1.00 44.72 102 PRO A C 1
ATOM 758 O O . PRO A 1 102 ? -7.676 -2.466 -2.736 1.00 44.72 102 PRO A O 1
ATOM 761 N N . GLU A 1 103 ? -9.697 -2.170 -3.644 1.00 43.84 103 GLU A N 1
ATOM 762 C CA . GLU A 1 103 ? -9.314 -1.581 -4.929 1.00 43.84 103 GLU A CA 1
ATOM 763 C C . GLU A 1 103 ? -8.705 -0.173 -4.804 1.00 43.84 103 GLU A C 1
ATOM 765 O O . GLU A 1 103 ? -8.110 0.327 -5.750 1.00 43.84 103 GLU A O 1
ATOM 770 N N . THR A 1 104 ? -8.824 0.472 -3.640 1.00 47.19 104 THR A N 1
ATOM 771 C CA . THR A 1 104 ? -8.446 1.885 -3.445 1.00 47.19 104 THR A CA 1
ATOM 772 C C . THR A 1 104 ? -7.016 2.118 -2.951 1.00 47.19 104 THR A C 1
ATOM 774 O O . THR A 1 104 ? -6.615 3.269 -2.815 1.00 47.19 104 THR A O 1
ATOM 777 N N . THR A 1 105 ? -6.233 1.075 -2.642 1.00 54.47 105 THR A N 1
ATOM 778 C CA . THR A 1 105 ? -4.953 1.264 -1.915 1.00 54.47 105 THR A CA 1
ATOM 779 C C . THR A 1 105 ? -3.694 1.046 -2.753 1.00 54.47 105 THR A C 1
ATOM 781 O O . THR A 1 105 ? -2.648 1.596 -2.420 1.00 54.47 105 THR A O 1
ATOM 784 N N . ALA A 1 106 ? -3.776 0.298 -3.853 1.00 58.69 106 ALA A N 1
ATOM 785 C CA . ALA A 1 106 ? -2.665 0.140 -4.784 1.00 58.69 106 ALA A CA 1
ATOM 786 C C . ALA A 1 106 ? -3.137 0.535 -6.184 1.00 58.69 106 ALA A C 1
ATOM 788 O O . ALA A 1 106 ? -4.177 0.040 -6.626 1.00 58.69 106 ALA A O 1
ATOM 789 N N . PRO A 1 107 ? -2.411 1.413 -6.894 1.00 65.12 107 PRO A N 1
ATOM 790 C CA . PRO A 1 107 ? -2.737 1.688 -8.278 1.00 65.12 107 PRO A CA 1
ATOM 791 C C . PRO A 1 107 ? -2.567 0.345 -9.017 1.00 65.12 107 PRO A C 1
ATOM 793 O O . PRO A 1 107 ? -1.562 -0.341 -8.844 1.00 65.12 107 PRO A O 1
ATOM 796 N N . LYS A 1 108 ? -3.587 -0.090 -9.758 1.00 70.88 108 LYS A N 1
ATOM 797 C CA . LYS A 1 108 ? -3.560 -1.316 -10.570 1.00 70.88 108 LYS A CA 1
ATOM 798 C C . LYS A 1 108 ? -3.518 -0.908 -12.044 1.00 70.88 108 LYS A C 1
ATOM 800 O O . LYS A 1 108 ? -4.130 0.111 -12.380 1.00 70.88 108 LYS A O 1
ATOM 805 N N . PRO A 1 109 ? -2.841 -1.658 -12.934 1.00 74.75 109 PRO A N 1
ATOM 806 C CA . PRO A 1 109 ? -2.991 -1.431 -14.362 1.00 74.75 109 PRO A CA 1
ATOM 807 C C . PR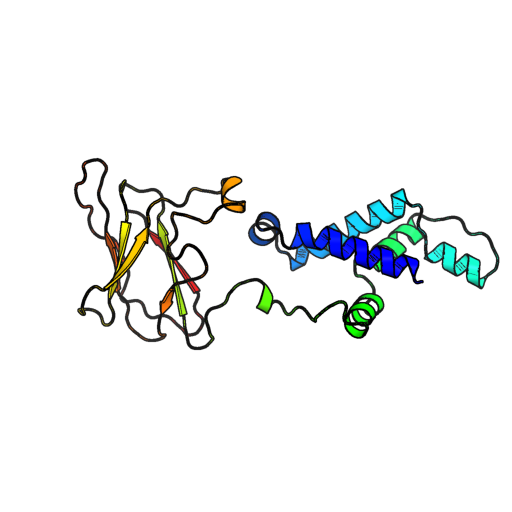O A 1 109 ? -4.472 -1.470 -14.756 1.00 74.75 109 PRO A C 1
ATOM 809 O O . PRO A 1 109 ? -5.225 -2.291 -14.215 1.00 74.75 109 PRO A O 1
ATOM 812 N N . PRO A 1 110 ? -4.895 -0.615 -15.704 1.00 80.88 110 PRO A N 1
ATOM 813 C CA . PRO A 1 110 ? -6.196 -0.752 -16.339 1.00 80.88 110 PRO A CA 1
ATOM 814 C C . PRO A 1 110 ? -6.419 -2.194 -16.839 1.00 80.88 110 PRO A C 1
ATOM 816 O O . PRO A 1 110 ? -5.450 -2.848 -17.233 1.00 80.88 110 PRO A O 1
ATOM 819 N N . PRO A 1 111 ? -7.660 -2.718 -16.840 1.00 79.31 111 PRO A N 1
ATOM 820 C CA . PRO A 1 111 ? -7.933 -4.130 -17.146 1.00 79.31 111 PRO A CA 1
ATOM 821 C C . PRO A 1 111 ? -7.457 -4.584 -18.535 1.00 79.31 111 PRO A C 1
ATOM 823 O O . PRO A 1 111 ? -7.222 -5.769 -18.764 1.00 79.31 111 PRO A O 1
ATOM 826 N N . ASP A 1 112 ? -7.330 -3.643 -19.466 1.00 86.50 112 ASP A N 1
ATOM 827 C CA . ASP A 1 112 ? -6.911 -3.822 -20.855 1.00 86.50 112 ASP A CA 1
ATOM 828 C C . ASP A 1 112 ? -5.394 -3.692 -21.064 1.00 86.50 112 ASP A C 1
ATOM 830 O O . ASP A 1 112 ? -4.910 -3.901 -22.175 1.00 86.50 112 ASP A O 1
ATOM 834 N N . LYS A 1 113 ? -4.639 -3.356 -20.015 1.00 88.12 113 LYS A N 1
ATOM 835 C CA . LYS A 1 113 ? -3.218 -3.007 -20.080 1.00 88.12 113 LYS A CA 1
ATOM 836 C C . LYS A 1 113 ? -2.389 -3.829 -19.103 1.00 88.12 113 LYS A C 1
ATOM 838 O O . LYS A 1 113 ? -2.917 -4.449 -18.183 1.00 88.12 113 LYS A O 1
ATOM 843 N N . ALA A 1 114 ? -1.080 -3.835 -19.309 1.00 88.50 114 ALA A N 1
ATOM 844 C CA . ALA A 1 114 ? -0.124 -4.392 -18.363 1.00 88.50 114 ALA A CA 1
ATOM 845 C C . ALA A 1 114 ? 0.847 -3.312 -17.888 1.00 88.50 114 ALA A C 1
ATOM 847 O O . ALA A 1 114 ? 1.028 -2.286 -18.549 1.00 88.50 114 ALA A O 1
ATOM 848 N N . TRP A 1 115 ? 1.465 -3.544 -16.736 1.00 91.69 115 TRP A N 1
ATOM 849 C CA . TRP A 1 115 ? 2.497 -2.690 -16.171 1.00 91.69 115 TRP A CA 1
ATOM 850 C C . TRP A 1 115 ? 3.845 -3.382 -16.140 1.00 91.69 115 TRP A C 1
ATOM 852 O O . TRP A 1 115 ? 3.970 -4.504 -15.655 1.00 91.69 115 TRP A O 1
ATOM 862 N N . LEU A 1 116 ? 4.846 -2.649 -16.609 1.00 90.94 116 LEU A N 1
ATOM 863 C CA . LEU A 1 116 ? 6.251 -3.000 -16.561 1.00 90.94 116 LEU A CA 1
ATOM 864 C C . LEU A 1 116 ? 6.984 -1.996 -15.676 1.00 90.94 116 LEU A C 1
ATOM 866 O O . LEU A 1 116 ? 6.908 -0.787 -15.896 1.00 90.94 116 LEU A O 1
ATOM 870 N N . ALA A 1 117 ? 7.742 -2.487 -14.713 1.00 91.88 117 ALA A N 1
ATOM 871 C CA . ALA A 1 117 ? 8.686 -1.687 -13.961 1.00 91.88 117 ALA A CA 1
ATOM 872 C C . ALA A 1 117 ? 10.042 -2.389 -13.910 1.00 91.88 117 ALA A C 1
ATOM 874 O O . ALA A 1 117 ? 10.146 -3.613 -13.951 1.00 91.88 117 ALA A O 1
ATOM 875 N N . LEU A 1 118 ? 11.096 -1.584 -13.873 1.00 91.12 118 LEU A N 1
ATOM 876 C CA . LEU A 1 118 ? 12.481 -2.030 -13.875 1.00 91.12 118 LEU A CA 1
ATOM 877 C C . LEU A 1 118 ? 13.160 -1.501 -12.629 1.00 91.12 118 LEU A C 1
ATOM 879 O O . LEU A 1 118 ? 13.059 -0.310 -12.326 1.00 91.12 118 LEU A O 1
ATOM 883 N N . ARG A 1 119 ? 13.867 -2.374 -11.924 1.00 90.94 119 ARG A N 1
ATOM 884 C CA . ARG A 1 119 ? 14.594 -2.032 -10.710 1.00 90.94 119 ARG A CA 1
ATOM 885 C C . ARG A 1 119 ? 16.074 -2.326 -10.905 1.00 90.94 119 ARG A C 1
ATOM 887 O O . ARG A 1 119 ? 16.468 -3.462 -11.128 1.00 90.94 119 ARG A O 1
ATOM 894 N N . ALA A 1 120 ? 16.909 -1.302 -10.809 1.00 89.81 120 ALA A N 1
ATOM 895 C CA . ALA A 1 120 ? 18.353 -1.448 -10.857 1.00 89.81 120 ALA A CA 1
ATOM 896 C C . ALA A 1 120 ? 18.876 -1.887 -9.489 1.00 89.81 120 ALA A C 1
ATOM 898 O O . ALA A 1 120 ? 18.771 -1.140 -8.508 1.00 89.81 120 ALA A O 1
ATOM 899 N N . LEU A 1 121 ? 19.453 -3.082 -9.437 1.00 87.00 121 LEU A N 1
ATOM 900 C CA . LEU A 1 121 ? 20.182 -3.590 -8.282 1.00 87.00 121 LEU A CA 1
ATOM 901 C C . LEU A 1 121 ? 21.660 -3.192 -8.364 1.00 87.00 121 LEU A C 1
ATOM 903 O O . LEU A 1 121 ? 22.165 -2.782 -9.419 1.00 87.00 121 LEU A O 1
ATOM 907 N N . ASP A 1 122 ? 22.358 -3.324 -7.237 1.00 82.38 122 ASP A N 1
ATOM 908 C CA . ASP A 1 122 ? 23.801 -3.110 -7.178 1.00 82.38 122 ASP A CA 1
ATOM 909 C C . ASP A 1 122 ? 24.533 -4.102 -8.098 1.00 82.38 122 ASP A C 1
ATOM 911 O O . ASP A 1 122 ? 24.380 -5.325 -8.002 1.00 82.38 122 ASP A O 1
ATOM 915 N N . GLY A 1 123 ? 25.332 -3.548 -9.008 1.00 82.00 123 GLY A N 1
ATOM 916 C CA . GLY A 1 123 ? 26.101 -4.263 -10.023 1.00 82.00 123 GLY A CA 1
ATOM 917 C C . GLY A 1 123 ? 27.417 -3.545 -10.341 1.00 82.00 123 GLY A C 1
ATOM 918 O O . GLY A 1 123 ? 27.869 -2.710 -9.556 1.00 82.00 123 GLY A O 1
ATOM 919 N N . ARG A 1 124 ? 28.054 -3.882 -11.469 1.00 82.12 124 ARG A N 1
ATOM 920 C CA . ARG A 1 124 ? 29.312 -3.254 -11.919 1.00 82.12 124 ARG A CA 1
ATOM 921 C C . ARG A 1 124 ? 29.103 -1.865 -12.518 1.00 82.12 124 ARG A C 1
ATOM 923 O O . ARG A 1 124 ? 30.051 -1.094 -12.621 1.00 82.12 124 ARG A O 1
ATOM 930 N N . SER A 1 125 ? 27.881 -1.543 -12.927 1.00 84.94 125 SER A N 1
ATOM 931 C CA . SER A 1 125 ? 27.562 -0.252 -13.514 1.00 84.94 125 SER A CA 1
ATOM 932 C C . SER A 1 125 ? 27.483 0.848 -12.452 1.00 84.94 125 SER A C 1
ATOM 934 O O . SER A 1 125 ? 26.859 0.678 -11.401 1.00 84.94 125 SER A O 1
ATOM 936 N N . ARG A 1 126 ? 28.116 1.992 -12.733 1.00 84.25 126 ARG A N 1
ATOM 937 C CA . ARG A 1 126 ? 28.329 3.082 -11.758 1.00 84.25 126 ARG A CA 1
ATOM 938 C C . ARG A 1 126 ? 27.806 4.447 -12.204 1.00 84.25 126 ARG A C 1
ATOM 940 O O . ARG A 1 126 ? 27.761 5.363 -11.390 1.00 84.25 126 ARG A O 1
ATOM 947 N N . GLY A 1 127 ? 27.342 4.549 -13.447 1.00 84.00 127 GLY A N 1
ATOM 948 C CA . GLY A 1 127 ? 26.617 5.703 -13.978 1.00 84.00 127 GLY A CA 1
ATOM 949 C C . GLY A 1 127 ? 25.113 5.464 -14.141 1.00 84.00 127 GLY A C 1
ATOM 950 O O . GLY A 1 127 ? 24.549 4.487 -13.632 1.00 84.00 127 GLY A O 1
ATOM 951 N N . ASP A 1 128 ? 24.488 6.372 -14.890 1.00 89.31 128 ASP A N 1
ATOM 952 C CA . ASP A 1 128 ? 23.089 6.299 -15.303 1.00 89.31 128 ASP A CA 1
ATOM 953 C C . ASP A 1 128 ? 22.829 5.049 -16.157 1.00 89.31 128 ASP A C 1
ATOM 955 O O . ASP A 1 128 ? 23.608 4.703 -17.052 1.00 89.31 128 ASP A O 1
ATOM 959 N N . LEU A 1 129 ? 21.706 4.376 -15.898 1.00 89.69 129 LEU A N 1
ATOM 960 C CA . LEU A 1 129 ? 21.241 3.269 -16.727 1.00 89.69 129 LEU A CA 1
ATOM 961 C C . LEU A 1 129 ? 20.176 3.749 -17.704 1.00 89.69 129 LEU A C 1
ATOM 963 O O . LEU A 1 129 ? 19.112 4.219 -17.300 1.00 89.69 129 LEU A O 1
ATOM 967 N N . PHE A 1 130 ? 20.435 3.559 -18.989 1.00 92.06 130 PHE A N 1
ATOM 968 C CA . PHE A 1 130 ? 19.503 3.884 -20.059 1.00 92.06 130 PHE A CA 1
ATOM 969 C C . PHE A 1 130 ? 18.667 2.654 -20.389 1.00 92.06 130 PHE A C 1
ATOM 971 O O . PHE A 1 130 ? 19.207 1.603 -20.748 1.00 92.06 130 PHE A O 1
ATOM 978 N N . VAL A 1 131 ? 17.351 2.793 -20.265 1.00 92.25 131 VAL A N 1
ATOM 979 C CA . VAL A 1 131 ? 16.389 1.730 -20.536 1.00 92.25 131 VAL A CA 1
ATOM 980 C C . VAL A 1 131 ? 15.740 1.982 -21.885 1.00 92.25 131 VAL A C 1
ATOM 982 O O . VAL A 1 131 ? 15.119 3.022 -22.097 1.00 92.25 131 VAL A O 1
ATOM 985 N N . TYR A 1 132 ? 15.827 0.999 -22.769 1.00 92.75 132 TYR A N 1
ATOM 986 C CA . TYR A 1 132 ? 15.204 1.011 -24.081 1.00 92.75 132 TYR A CA 1
ATOM 987 C C . TYR A 1 132 ? 14.123 -0.059 -24.160 1.00 92.75 132 TYR A C 1
ATOM 989 O O . TYR A 1 132 ? 14.309 -1.175 -23.671 1.00 92.75 132 TYR A O 1
ATOM 997 N N . LEU A 1 133 ? 13.013 0.284 -24.804 1.00 90.81 133 LEU A N 1
ATOM 998 C CA . LEU A 1 133 ? 11.917 -0.623 -25.108 1.00 90.81 133 LEU A CA 1
ATOM 999 C C . LEU A 1 133 ? 11.760 -0.706 -26.626 1.00 90.81 133 LEU A C 1
ATOM 1001 O O . LEU A 1 133 ? 11.707 0.316 -27.310 1.00 90.81 133 LEU A O 1
ATOM 1005 N N . THR A 1 134 ? 11.682 -1.926 -27.142 1.00 89.69 134 THR A N 1
ATOM 1006 C CA . THR A 1 134 ? 11.520 -2.195 -28.575 1.00 89.69 134 THR A CA 1
ATOM 1007 C C . THR A 1 134 ? 10.237 -2.983 -28.781 1.00 89.69 134 THR A C 1
ATOM 1009 O O . THR A 1 134 ? 10.055 -4.014 -28.133 1.00 89.69 134 THR A O 1
ATOM 1012 N N . SER A 1 135 ? 9.359 -2.496 -29.657 1.00 83.56 135 SER A N 1
ATOM 1013 C CA . SER A 1 135 ? 8.131 -3.178 -30.077 1.00 83.56 135 SER A CA 1
ATOM 1014 C C . SER A 1 135 ? 7.805 -2.792 -31.524 1.00 83.56 135 SER A C 1
ATOM 1016 O O . SER A 1 135 ? 7.682 -1.592 -31.790 1.00 83.56 135 SER A O 1
ATOM 1018 N N . PRO A 1 136 ? 7.670 -3.750 -32.466 1.00 77.75 136 PRO A N 1
ATOM 1019 C CA . PRO A 1 136 ? 7.959 -5.192 -32.367 1.00 77.75 136 PRO A CA 1
ATOM 1020 C C . PRO A 1 136 ? 9.478 -5.512 -32.375 1.00 77.75 136 PRO A C 1
ATOM 1022 O O . PRO A 1 136 ? 10.290 -4.616 -32.625 1.00 77.75 136 PRO A O 1
ATOM 1025 N N . PRO A 1 137 ? 9.902 -6.767 -32.111 1.00 70.38 137 PRO A N 1
ATOM 1026 C CA . PRO A 1 137 ? 11.311 -7.171 -32.110 1.00 70.38 137 PRO A CA 1
ATOM 1027 C C . PRO A 1 137 ? 11.994 -6.868 -33.452 1.00 70.38 137 PRO A C 1
ATOM 1029 O O . PRO A 1 137 ? 11.508 -7.272 -34.504 1.00 70.38 137 PRO A O 1
ATOM 1032 N N . GLY A 1 138 ? 13.115 -6.141 -33.419 1.00 67.75 138 GLY A N 1
ATOM 1033 C CA . GLY A 1 138 ? 13.808 -5.649 -34.621 1.00 67.75 138 GLY A CA 1
ATOM 1034 C C . GLY A 1 138 ? 13.381 -4.248 -35.082 1.00 67.75 138 GLY A C 1
ATOM 1035 O O . GLY A 1 138 ? 13.948 -3.728 -36.041 1.00 67.75 138 GLY A O 1
ATOM 1036 N N . GLY A 1 139 ? 12.414 -3.625 -34.400 1.00 74.12 139 GLY A N 1
ATOM 1037 C CA . GLY A 1 139 ? 12.044 -2.222 -34.587 1.00 74.12 139 GLY A CA 1
ATOM 1038 C C . GLY A 1 139 ? 13.047 -1.229 -33.984 1.00 74.12 139 GLY A C 1
ATOM 1039 O O . GLY A 1 139 ? 14.109 -1.596 -33.484 1.00 74.12 139 GLY A O 1
ATOM 1040 N N . ALA A 1 140 ? 12.700 0.059 -34.019 1.00 77.88 140 ALA A N 1
ATOM 1041 C CA . ALA A 1 140 ? 13.526 1.110 -33.431 1.00 77.88 140 ALA A CA 1
ATOM 1042 C C . ALA A 1 140 ? 13.546 1.017 -31.894 1.00 77.88 140 ALA A C 1
ATOM 1044 O O . ALA A 1 140 ? 12.499 0.925 -31.252 1.00 77.88 140 ALA A O 1
ATOM 1045 N N . ASN A 1 141 ? 14.740 1.101 -31.303 1.00 84.44 141 ASN A N 1
ATOM 1046 C CA . ASN A 1 141 ? 14.909 1.157 -29.852 1.00 84.44 141 ASN A CA 1
ATOM 1047 C C . ASN A 1 141 ? 14.428 2.518 -29.324 1.00 84.44 141 ASN A C 1
ATOM 1049 O O . ASN A 1 141 ? 15.139 3.517 -29.453 1.00 84.44 141 ASN A O 1
ATOM 1053 N N . ALA A 1 142 ? 13.256 2.566 -28.694 1.00 88.06 142 ALA A N 1
ATOM 1054 C CA . ALA A 1 142 ? 12.765 3.777 -28.046 1.00 88.06 142 ALA A CA 1
ATOM 1055 C C . ALA A 1 142 ? 13.349 3.894 -26.632 1.00 88.06 142 ALA A C 1
ATOM 1057 O O . ALA A 1 142 ? 13.304 2.936 -25.857 1.00 88.06 142 ALA A O 1
ATOM 1058 N N . LEU A 1 143 ? 13.894 5.061 -26.275 1.00 90.06 143 LEU A N 1
ATOM 1059 C CA . LEU A 1 143 ? 14.341 5.324 -24.906 1.00 90.06 143 LEU A CA 1
ATOM 1060 C C . LEU A 1 143 ? 13.112 5.438 -23.997 1.00 90.06 143 LEU A C 1
ATOM 1062 O O . LEU A 1 143 ? 12.350 6.398 -24.087 1.00 90.06 143 LEU A O 1
ATOM 1066 N N . LEU A 1 144 ? 12.939 4.459 -23.113 1.00 90.00 144 LEU A N 1
ATOM 1067 C CA . LEU A 1 144 ? 11.853 4.424 -22.140 1.00 90.00 144 LEU A CA 1
ATOM 1068 C C . LEU A 1 144 ? 12.125 5.371 -20.963 1.00 90.00 144 LEU A C 1
ATOM 1070 O O . LEU A 1 144 ? 11.209 5.995 -20.430 1.00 90.00 144 LEU A O 1
ATOM 1074 N N . GLY A 1 145 ? 13.387 5.471 -20.547 1.00 89.94 145 GLY A N 1
ATOM 1075 C CA . GLY A 1 145 ? 13.801 6.357 -19.467 1.00 89.94 145 GLY A CA 1
ATOM 1076 C C . GLY A 1 145 ? 15.210 6.073 -18.965 1.00 89.94 145 GLY A C 1
ATOM 1077 O O . GLY A 1 145 ? 15.936 5.241 -19.512 1.00 89.94 145 GLY A O 1
ATOM 1078 N N . VAL A 1 146 ? 15.588 6.787 -17.906 1.00 90.81 146 VAL A N 1
ATOM 1079 C CA . VAL A 1 146 ? 16.916 6.706 -17.290 1.00 90.81 146 VAL A CA 1
ATOM 1080 C C . VAL A 1 146 ? 16.774 6.428 -15.799 1.00 90.81 146 VAL A C 1
ATOM 1082 O O . VAL A 1 146 ? 16.067 7.155 -15.097 1.00 90.81 146 VAL A O 1
ATOM 1085 N N . ILE A 1 147 ? 17.457 5.395 -15.309 1.00 90.25 147 ILE A N 1
ATOM 1086 C CA . ILE A 1 147 ? 17.570 5.099 -13.879 1.00 90.25 147 ILE A CA 1
ATOM 1087 C C . ILE A 1 147 ? 18.865 5.740 -13.373 1.00 90.25 147 ILE A C 1
ATOM 1089 O O . ILE A 1 147 ? 19.960 5.324 -13.745 1.00 90.25 147 ILE A O 1
ATOM 1093 N N . LYS A 1 148 ? 18.728 6.757 -12.517 1.00 84.75 148 LYS A N 1
ATOM 1094 C CA . LYS A 1 148 ? 19.841 7.585 -12.006 1.00 84.75 148 LYS A CA 1
ATOM 1095 C C . LYS A 1 148 ? 20.497 7.045 -10.731 1.00 84.75 148 LYS A C 1
ATOM 1097 O O . LYS A 1 148 ? 21.256 7.744 -10.065 1.00 84.75 148 LYS A O 1
ATOM 1102 N N . GLY A 1 149 ? 20.128 5.846 -10.298 1.00 81.94 149 GLY A N 1
ATOM 1103 C CA . GLY A 1 149 ? 20.555 5.316 -9.011 1.00 81.94 149 GLY A CA 1
ATOM 1104 C C . GLY A 1 149 ? 20.388 3.813 -8.902 1.00 81.94 149 GLY A C 1
ATOM 1105 O O . GLY A 1 149 ? 20.065 3.125 -9.866 1.00 81.94 149 GLY A O 1
ATOM 1106 N N . ARG A 1 150 ? 20.621 3.305 -7.697 1.00 82.81 150 ARG A N 1
ATOM 1107 C CA . ARG A 1 150 ? 20.458 1.893 -7.360 1.00 82.81 150 ARG A CA 1
ATOM 1108 C C . ARG A 1 150 ? 19.448 1.755 -6.245 1.00 82.81 150 ARG A C 1
ATOM 1110 O O . ARG A 1 150 ? 19.348 2.620 -5.369 1.00 82.81 150 ARG A O 1
ATOM 1117 N N . SER A 1 151 ? 18.709 0.665 -6.306 1.00 77.12 151 SER A N 1
ATOM 1118 C CA . SER A 1 151 ? 17.706 0.332 -5.310 1.00 77.12 151 SER A CA 1
ATOM 1119 C C . SER A 1 151 ? 18.454 -0.211 -4.109 1.00 77.12 151 SER A C 1
ATOM 1121 O O . SER A 1 151 ? 19.058 -1.281 -4.174 1.00 77.12 151 SER A O 1
ATOM 1123 N N . LYS A 1 152 ? 18.489 0.571 -3.031 1.00 72.38 152 LYS A N 1
ATOM 1124 C CA . LYS A 1 152 ? 19.165 0.165 -1.801 1.00 72.38 152 LYS A CA 1
ATOM 1125 C C . LYS A 1 152 ? 18.246 -0.753 -0.996 1.00 72.38 152 LYS A C 1
ATOM 1127 O O . LYS A 1 152 ? 17.051 -0.460 -0.901 1.00 72.38 152 LYS A O 1
ATOM 1132 N N . PRO A 1 153 ? 18.772 -1.819 -0.375 1.00 62.94 153 PRO A N 1
ATOM 1133 C CA . PRO A 1 153 ? 17.973 -2.646 0.517 1.00 62.94 153 PRO A CA 1
ATOM 1134 C C . PRO A 1 153 ? 17.463 -1.822 1.713 1.00 62.94 153 PRO A C 1
ATOM 1136 O O . PRO A 1 153 ? 18.209 -1.034 2.292 1.00 62.94 153 PRO A O 1
ATOM 1139 N N . ALA A 1 154 ? 16.172 -2.003 2.018 1.00 62.16 154 ALA A N 1
ATOM 1140 C CA . ALA A 1 154 ? 15.407 -1.613 3.213 1.00 62.16 154 ALA A CA 1
ATOM 1141 C C . ALA A 1 154 ? 16.062 -0.597 4.178 1.00 62.16 154 ALA A C 1
ATOM 1143 O O . ALA A 1 154 ? 16.329 -0.899 5.340 1.00 62.16 154 ALA A O 1
ATOM 1144 N N . SER A 1 155 ? 16.288 0.636 3.720 1.00 68.88 155 SER A N 1
ATOM 1145 C CA . SER A 1 155 ? 16.627 1.748 4.614 1.00 68.88 155 SER A CA 1
ATOM 1146 C C . SER A 1 155 ? 15.344 2.363 5.164 1.00 68.88 155 SER A C 1
ATOM 1148 O O . SER A 1 155 ? 14.400 2.556 4.415 1.00 68.88 155 SER A O 1
ATOM 1150 N N . ILE A 1 156 ? 15.314 2.782 6.431 1.00 71.38 156 ILE A N 1
ATOM 1151 C CA . ILE A 1 156 ? 14.172 3.520 7.010 1.00 71.38 156 ILE A CA 1
ATOM 1152 C C . ILE A 1 156 ? 13.794 4.747 6.152 1.00 71.38 156 ILE A C 1
ATOM 1154 O O . ILE A 1 156 ? 12.623 5.102 6.044 1.00 71.38 156 ILE A O 1
ATOM 1158 N N . LEU A 1 157 ? 14.768 5.360 5.464 1.00 74.62 157 LEU A N 1
ATOM 1159 C CA . LEU A 1 157 ? 14.533 6.473 4.538 1.00 74.62 157 LEU A CA 1
ATOM 1160 C C . LEU A 1 157 ? 13.717 6.075 3.293 1.00 74.62 157 LEU A C 1
ATOM 1162 O O . LEU A 1 157 ? 13.043 6.933 2.720 1.00 74.62 157 LEU A O 1
ATOM 1166 N N . SER A 1 158 ? 13.713 4.801 2.878 1.00 72.62 158 SER A N 1
ATOM 1167 C CA . SER A 1 158 ? 12.899 4.330 1.743 1.00 72.62 158 SER A CA 1
ATOM 1168 C C . SER A 1 158 ? 11.398 4.392 2.036 1.00 72.62 158 SER A C 1
ATOM 1170 O O . SER A 1 158 ? 10.582 4.446 1.114 1.00 72.62 158 SER A O 1
ATOM 1172 N N . TRP A 1 159 ? 11.009 4.457 3.311 1.00 71.12 159 TRP A N 1
ATOM 1173 C CA . TRP A 1 159 ? 9.622 4.702 3.701 1.00 71.12 159 TRP A CA 1
ATOM 1174 C C . TRP A 1 159 ? 9.183 6.159 3.511 1.00 71.12 159 TRP A C 1
ATOM 1176 O O . TRP A 1 159 ? 7.987 6.433 3.508 1.00 71.12 159 TRP A O 1
ATOM 1186 N N . PHE A 1 160 ? 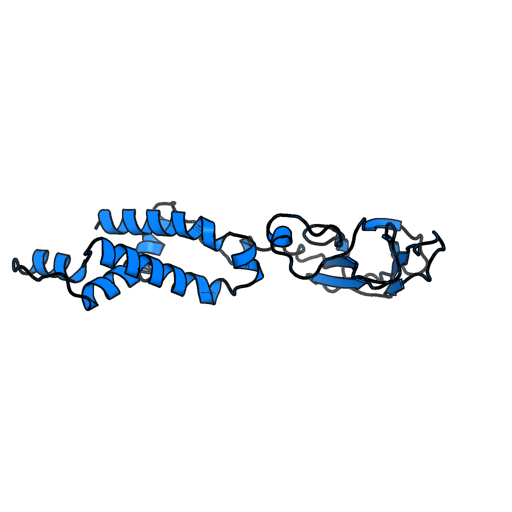10.120 7.090 3.319 1.00 77.25 160 PHE A N 1
ATOM 1187 C CA . PHE A 1 160 ? 9.829 8.519 3.155 1.00 77.25 160 PHE A CA 1
ATOM 1188 C C . PHE A 1 160 ? 10.189 9.061 1.769 1.00 77.25 160 PHE A C 1
ATOM 1190 O O . PHE A 1 160 ? 9.712 10.126 1.387 1.00 77.25 160 PHE A O 1
ATOM 1197 N N . VAL A 1 161 ? 11.008 8.341 0.999 1.00 76.81 161 VAL A N 1
ATOM 1198 C CA . VAL A 1 161 ? 11.504 8.785 -0.311 1.00 76.81 161 VAL A CA 1
ATOM 1199 C C . VAL A 1 161 ? 11.151 7.758 -1.390 1.00 76.81 161 VAL A C 1
ATOM 1201 O O . VAL A 1 161 ? 11.002 6.566 -1.117 1.00 76.81 161 VAL A O 1
ATOM 1204 N N . SER A 1 162 ? 10.976 8.221 -2.628 1.00 73.19 162 SER A N 1
ATOM 1205 C CA . SER A 1 162 ? 10.800 7.349 -3.791 1.00 73.19 162 SER A CA 1
ATOM 1206 C C . SER A 1 162 ? 12.077 6.564 -4.109 1.00 73.19 162 SER A C 1
ATOM 1208 O O . SER A 1 162 ? 13.195 7.044 -3.903 1.00 73.19 162 SER A O 1
ATOM 1210 N N . ASP A 1 163 ? 11.912 5.347 -4.631 1.00 80.94 163 ASP A N 1
ATOM 1211 C CA . ASP A 1 163 ? 13.040 4.516 -5.045 1.00 80.94 163 ASP A CA 1
ATOM 1212 C C . ASP A 1 163 ? 13.664 5.081 -6.330 1.00 80.94 163 ASP A C 1
ATOM 1214 O O . ASP A 1 163 ? 13.096 4.983 -7.419 1.00 80.94 163 ASP A O 1
ATOM 1218 N N . ARG A 1 164 ? 14.843 5.701 -6.196 1.00 81.94 164 ARG A N 1
ATOM 1219 C CA . ARG A 1 164 ? 15.604 6.267 -7.325 1.00 81.94 164 ARG A CA 1
ATOM 1220 C C . ARG A 1 164 ? 16.202 5.195 -8.239 1.00 81.94 164 ARG A C 1
ATOM 1222 O O . ARG A 1 164 ? 16.629 5.529 -9.342 1.00 81.94 164 ARG A O 1
ATOM 1229 N N . GLY A 1 165 ? 16.260 3.944 -7.782 1.00 86.44 165 GLY A N 1
ATOM 1230 C CA . GLY A 1 165 ? 16.706 2.799 -8.566 1.00 86.44 165 GLY A CA 1
ATOM 1231 C C . GLY A 1 165 ? 15.597 2.141 -9.385 1.00 86.44 165 GLY A C 1
ATOM 1232 O O . GLY A 1 165 ? 15.877 1.169 -10.081 1.00 86.44 165 GLY A O 1
ATOM 1233 N N . ARG A 1 166 ? 14.358 2.651 -9.339 1.00 87.88 166 ARG A N 1
ATOM 1234 C CA . ARG A 1 166 ? 13.206 2.073 -10.042 1.00 87.88 166 ARG A CA 1
ATOM 1235 C C . ARG A 1 166 ? 12.675 2.989 -11.146 1.00 87.88 166 ARG A C 1
ATOM 1237 O O . ARG A 1 166 ? 12.548 4.198 -10.956 1.00 87.88 166 ARG A O 1
ATOM 1244 N N . LEU A 1 167 ? 12.312 2.399 -12.284 1.00 89.25 167 LEU A N 1
ATOM 1245 C CA . LEU A 1 167 ? 11.651 3.061 -13.408 1.00 89.25 167 LEU A CA 1
ATOM 1246 C C . LEU A 1 167 ? 10.337 2.340 -13.763 1.00 89.25 167 LEU A C 1
ATOM 1248 O O . LEU A 1 167 ? 10.379 1.161 -14.106 1.00 89.25 167 LEU A O 1
ATOM 1252 N N . PRO A 1 168 ? 9.186 3.035 -13.756 1.00 86.19 168 PRO A N 1
ATOM 1253 C CA . PRO A 1 168 ? 8.980 4.350 -13.149 1.00 86.19 168 PRO A CA 1
ATOM 1254 C C . PRO A 1 168 ? 9.150 4.302 -11.622 1.00 86.19 168 PRO A C 1
ATOM 1256 O O . PRO A 1 168 ? 8.997 3.258 -10.986 1.00 86.19 168 PRO A O 1
ATOM 1259 N N . SER A 1 169 ? 9.428 5.456 -11.015 1.00 79.25 169 SER A N 1
ATOM 1260 C CA . SER A 1 169 ? 9.627 5.578 -9.562 1.00 79.25 169 SER A CA 1
ATOM 1261 C C . SER A 1 169 ? 8.371 5.248 -8.738 1.00 79.25 169 SER A C 1
ATOM 1263 O O . SER A 1 169 ? 8.472 4.981 -7.542 1.00 79.25 169 SER A O 1
ATOM 1265 N N . TYR A 1 170 ? 7.192 5.224 -9.371 1.00 76.19 170 TYR A N 1
ATOM 1266 C CA . TYR A 1 170 ? 5.914 4.813 -8.792 1.00 76.19 170 TYR A CA 1
ATOM 1267 C C . TYR A 1 170 ? 5.028 4.125 -9.846 1.00 76.19 170 TYR A C 1
ATOM 1269 O O . TYR A 1 170 ? 5.063 4.498 -11.018 1.00 76.19 170 TYR A O 1
ATOM 1277 N N . GLY A 1 171 ? 4.228 3.131 -9.440 1.00 82.31 171 GLY A N 1
ATOM 1278 C CA . GLY A 1 171 ? 3.370 2.359 -10.352 1.00 82.31 171 GLY A CA 1
ATOM 1279 C C . GLY A 1 171 ? 4.177 1.501 -11.332 1.00 82.31 171 GLY A C 1
ATOM 1280 O O . GLY A 1 171 ? 5.167 0.885 -10.928 1.00 82.31 171 GLY A O 1
ATOM 1281 N N . GLY A 1 172 ? 3.763 1.474 -12.601 1.00 84.88 172 GLY A N 1
ATOM 1282 C CA . GLY A 1 172 ? 4.477 0.819 -13.697 1.00 84.88 172 GLY A CA 1
ATOM 1283 C C . GLY A 1 172 ? 4.247 1.522 -15.038 1.00 84.88 172 GLY A C 1
ATOM 1284 O O . GLY A 1 172 ? 3.279 2.264 -15.215 1.00 84.88 172 GLY A O 1
ATOM 1285 N N . HIS A 1 173 ? 5.162 1.320 -15.983 1.00 88.12 173 HIS A N 1
ATOM 1286 C CA . HIS A 1 173 ? 5.004 1.775 -17.357 1.00 88.12 173 HIS A CA 1
ATOM 1287 C C . HIS A 1 173 ? 3.958 0.919 -18.066 1.00 88.12 173 HIS A C 1
ATOM 1289 O O . HIS A 1 173 ? 3.976 -0.306 -17.981 1.00 88.12 173 HIS A O 1
ATOM 1295 N N . THR A 1 174 ? 3.031 1.569 -18.758 1.00 89.81 174 THR A N 1
ATOM 1296 C CA . THR A 1 174 ? 1.906 0.890 -19.398 1.00 89.81 174 THR A CA 1
ATOM 1297 C C . THR A 1 174 ? 2.326 0.286 -20.730 1.00 89.81 174 THR A C 1
ATOM 1299 O O . THR A 1 174 ? 2.740 1.015 -21.625 1.00 89.81 174 THR A O 1
ATOM 1302 N N . VAL A 1 175 ? 2.154 -1.026 -20.877 1.00 89.31 175 VAL A N 1
ATOM 1303 C CA . VAL A 1 175 ? 2.435 -1.777 -22.109 1.00 89.31 175 VAL A CA 1
ATOM 1304 C C . VAL A 1 175 ? 1.173 -2.479 -22.614 1.00 89.31 175 VAL A C 1
ATOM 1306 O O . VAL A 1 175 ? 0.269 -2.798 -21.830 1.00 89.31 175 VAL A O 1
ATOM 1309 N N . GLN A 1 176 ? 1.078 -2.678 -23.932 1.00 89.62 176 GLN A N 1
ATOM 1310 C CA . GLN A 1 176 ? -0.078 -3.332 -24.548 1.00 89.62 176 GLN A CA 1
ATOM 1311 C C . GLN A 1 176 ? 0.043 -4.860 -24.427 1.00 89.62 176 GLN A C 1
ATOM 1313 O O . GLN A 1 176 ? 1.081 -5.417 -24.784 1.00 89.62 176 GLN A O 1
ATOM 1318 N N . PRO A 1 177 ? -0.992 -5.565 -23.943 1.00 88.12 177 PRO A N 1
ATOM 1319 C CA . PRO A 1 177 ? -0.956 -7.018 -23.840 1.00 88.12 177 PRO A CA 1
ATOM 1320 C C . PRO A 1 177 ? -0.844 -7.710 -25.203 1.00 88.12 177 PRO A C 1
ATOM 1322 O O . PRO A 1 177 ? -1.411 -7.243 -26.189 1.00 88.12 177 PRO A O 1
ATOM 1325 N N . GLY A 1 178 ? -0.151 -8.849 -25.243 1.00 83.25 178 GLY A N 1
ATOM 1326 C CA . GLY A 1 178 ? -0.022 -9.684 -26.448 1.00 83.25 178 GLY A CA 1
ATOM 1327 C C . GLY A 1 178 ? 0.918 -9.154 -27.540 1.00 83.25 178 GLY A C 1
ATOM 1328 O O . GLY A 1 178 ? 0.977 -9.749 -28.610 1.00 83.25 178 GLY A O 1
ATOM 1329 N N . GLN A 1 179 ? 1.647 -8.061 -27.294 1.00 86.75 179 GLN A N 1
ATOM 1330 C CA . GLN A 1 179 ? 2.747 -7.611 -28.155 1.00 86.75 179 GLN A CA 1
ATOM 1331 C C . GLN A 1 179 ? 4.090 -8.126 -27.634 1.00 86.75 179 GLN A C 1
ATOM 1333 O O . GLN A 1 179 ? 4.284 -8.229 -26.421 1.00 86.75 179 GLN A O 1
ATOM 1338 N N . ASP A 1 180 ? 5.017 -8.399 -28.551 1.00 89.75 180 ASP A N 1
ATOM 1339 C CA . ASP A 1 180 ? 6.387 -8.777 -28.217 1.00 89.75 180 ASP A CA 1
ATOM 1340 C C . ASP A 1 180 ? 7.229 -7.539 -27.898 1.00 89.75 180 ASP A C 1
ATOM 1342 O O . ASP A 1 180 ? 7.453 -6.678 -28.755 1.00 89.75 180 ASP A O 1
ATOM 1346 N N . TYR A 1 181 ? 7.741 -7.483 -26.671 1.00 90.19 181 TYR A N 1
ATOM 1347 C CA . TYR A 1 181 ? 8.643 -6.432 -26.218 1.00 90.19 181 TYR A CA 1
ATOM 1348 C C . TYR A 1 181 ? 10.047 -6.972 -25.968 1.00 90.19 181 TYR A C 1
ATOM 1350 O O . TYR A 1 181 ? 10.224 -8.015 -25.335 1.00 90.19 181 TYR A O 1
ATOM 1358 N N . VAL A 1 182 ? 11.057 -6.219 -26.403 1.00 92.31 182 VAL A N 1
ATOM 1359 C CA . VAL A 1 182 ? 12.454 -6.429 -26.001 1.00 92.31 182 VAL A CA 1
ATOM 1360 C C . VAL A 1 182 ? 12.914 -5.229 -25.189 1.00 92.31 182 VAL A C 1
ATOM 1362 O O . VAL A 1 182 ? 12.861 -4.087 -25.655 1.00 92.31 182 VAL A O 1
ATOM 1365 N N . ILE A 1 183 ? 13.370 -5.494 -23.969 1.00 92.81 183 ILE A N 1
ATOM 1366 C CA . ILE A 1 183 ? 13.873 -4.486 -23.039 1.00 92.81 183 ILE A CA 1
ATOM 1367 C C . ILE A 1 183 ? 15.393 -4.573 -23.045 1.00 92.81 183 ILE A C 1
ATOM 1369 O O . ILE A 1 183 ? 15.953 -5.635 -22.775 1.00 92.81 183 ILE A O 1
ATOM 1373 N N . GLN A 1 184 ? 16.069 -3.464 -23.327 1.00 93.00 184 GLN A N 1
ATOM 1374 C CA . GLN A 1 184 ? 17.524 -3.372 -23.233 1.00 93.00 184 GLN A CA 1
ATOM 1375 C C . GLN A 1 184 ? 17.912 -2.341 -22.186 1.00 93.00 184 GLN A C 1
ATOM 1377 O O . GLN A 1 184 ? 17.467 -1.197 -22.241 1.00 93.00 184 GLN A O 1
ATOM 1382 N N . VAL A 1 185 ? 18.792 -2.723 -21.269 1.00 92.69 185 VAL A N 1
ATOM 1383 C CA . VAL A 1 185 ? 19.372 -1.807 -20.288 1.00 92.69 185 VAL A CA 1
ATOM 1384 C C . VAL A 1 185 ? 20.858 -1.660 -20.567 1.00 92.69 185 VAL A C 1
ATOM 1386 O O . VAL A 1 185 ? 21.584 -2.650 -20.684 1.00 92.69 185 VAL A O 1
ATOM 1389 N N . ARG A 1 186 ? 21.304 -0.412 -20.702 1.00 93.06 186 ARG A N 1
ATOM 1390 C CA . ARG A 1 186 ? 22.694 -0.043 -20.991 1.00 93.06 186 ARG A CA 1
ATOM 1391 C C . ARG A 1 186 ? 23.248 0.808 -19.864 1.00 93.06 186 ARG A C 1
ATOM 1393 O O . ARG A 1 186 ? 22.534 1.648 -19.325 1.00 93.06 186 ARG A O 1
ATOM 1400 N N . GLY A 1 187 ? 24.521 0.616 -19.547 1.00 91.62 187 GLY A N 1
ATOM 1401 C CA . GLY A 1 187 ? 25.223 1.382 -18.526 1.00 91.62 187 GLY A CA 1
ATOM 1402 C C . GLY A 1 187 ? 26.727 1.372 -18.752 1.00 91.62 187 GLY A C 1
ATOM 1403 O O . GLY A 1 187 ? 27.234 0.625 -19.589 1.00 91.62 187 GLY A O 1
ATOM 1404 N N . THR A 1 188 ? 27.431 2.192 -17.985 1.00 90.81 188 THR A N 1
ATOM 1405 C CA . THR A 1 188 ? 28.895 2.277 -17.982 1.00 90.81 188 THR A CA 1
ATOM 1406 C C . THR A 1 188 ? 29.469 1.813 -16.647 1.00 90.81 188 THR A C 1
ATOM 1408 O O . THR A 1 188 ? 28.769 1.841 -15.622 1.00 90.81 188 THR A O 1
ATOM 1411 N N . ASP A 1 189 ? 30.723 1.367 -16.664 1.00 88.81 189 ASP A N 1
ATOM 1412 C CA . ASP A 1 189 ? 31.517 1.054 -15.471 1.00 88.81 189 ASP A CA 1
ATOM 1413 C C . ASP A 1 189 ? 32.116 2.321 -14.814 1.00 88.81 189 ASP A C 1
ATOM 1415 O O . ASP A 1 189 ? 31.814 3.446 -15.221 1.00 88.81 189 ASP A O 1
ATOM 1419 N N . GLU A 1 190 ? 32.945 2.144 -13.775 1.00 85.44 190 GLU A N 1
ATOM 1420 C CA . GLU A 1 190 ? 33.630 3.245 -13.061 1.00 85.44 190 GLU A CA 1
ATOM 1421 C C . GLU A 1 190 ? 34.543 4.080 -13.966 1.00 85.44 190 GLU A C 1
ATOM 1423 O O . GLU A 1 190 ? 34.734 5.267 -13.715 1.00 85.44 190 GLU A O 1
ATOM 1428 N N . ASN A 1 191 ? 35.061 3.481 -15.039 1.00 86.12 191 ASN A N 1
ATOM 1429 C CA . ASN A 1 191 ? 35.979 4.114 -15.980 1.00 86.12 191 ASN A CA 1
ATOM 1430 C C . ASN A 1 191 ? 35.248 4.731 -17.185 1.00 86.12 191 ASN A C 1
ATOM 1432 O O . ASN A 1 191 ? 35.890 5.196 -18.126 1.00 86.12 191 ASN A O 1
ATOM 1436 N N . GLY A 1 192 ? 33.910 4.722 -17.184 1.00 83.44 192 GLY A N 1
ATOM 1437 C CA . GLY A 1 192 ? 33.096 5.208 -18.298 1.00 83.44 192 GLY A CA 1
ATOM 1438 C C . GLY A 1 192 ? 33.046 4.252 -19.494 1.00 83.44 192 GLY A C 1
ATOM 1439 O O . GLY A 1 192 ? 32.513 4.619 -20.542 1.00 83.44 192 GLY A O 1
ATOM 1440 N N . VAL A 1 193 ? 33.556 3.026 -19.356 1.00 88.56 193 VAL A N 1
ATOM 1441 C CA . VAL A 1 193 ? 33.515 2.011 -20.410 1.00 88.56 193 VAL A CA 1
ATOM 1442 C C . VAL A 1 193 ? 32.105 1.414 -20.466 1.00 88.56 193 VAL A C 1
ATOM 1444 O O . VAL A 1 193 ? 31.556 1.021 -19.430 1.00 88.56 193 VAL A O 1
ATOM 1447 N N . PRO A 1 194 ? 31.475 1.342 -21.652 1.00 88.88 194 PRO A N 1
ATOM 1448 C CA . PRO A 1 194 ? 30.149 0.760 -21.793 1.00 88.88 194 PRO A CA 1
ATOM 1449 C C . PRO A 1 194 ? 30.177 -0.738 -21.473 1.00 88.88 194 PRO A C 1
ATOM 1451 O O . PRO A 1 194 ? 30.957 -1.505 -22.038 1.00 88.88 194 PRO A O 1
ATOM 1454 N N . LEU A 1 195 ? 29.294 -1.156 -20.568 1.00 89.50 195 LEU A N 1
ATOM 1455 C CA . LEU A 1 195 ? 29.104 -2.557 -20.213 1.00 89.50 195 LEU A CA 1
ATOM 1456 C C . LEU A 1 195 ? 28.222 -3.264 -21.257 1.00 89.50 195 LEU A C 1
ATOM 1458 O O . LEU A 1 195 ? 27.391 -2.613 -21.903 1.00 89.50 195 LEU A O 1
ATOM 1462 N N . PRO A 1 196 ? 28.345 -4.598 -21.405 1.00 89.19 196 PRO A N 1
ATOM 1463 C CA . PRO A 1 196 ? 27.438 -5.371 -22.245 1.00 89.19 196 PRO A CA 1
ATOM 1464 C C . PRO A 1 196 ? 25.970 -5.117 -21.858 1.00 89.19 196 PRO A C 1
ATOM 1466 O O . PRO A 1 196 ? 25.650 -5.146 -20.667 1.00 89.19 196 PRO A O 1
ATOM 1469 N N . PRO A 1 197 ? 25.071 -4.864 -22.827 1.00 88.56 197 PRO A N 1
ATOM 1470 C CA . PRO A 1 197 ? 23.674 -4.561 -22.541 1.00 88.56 197 PRO A CA 1
ATOM 1471 C C . PRO A 1 197 ? 22.956 -5.768 -21.928 1.00 88.56 197 PRO A C 1
ATOM 1473 O O . PRO A 1 197 ? 23.013 -6.874 -22.467 1.00 88.56 197 PRO A O 1
ATOM 1476 N N . ALA A 1 198 ? 22.205 -5.544 -20.850 1.00 90.50 198 ALA A N 1
ATOM 1477 C CA . ALA A 1 198 ? 21.293 -6.548 -20.314 1.00 90.50 198 ALA A CA 1
ATOM 1478 C C . ALA A 1 198 ? 20.012 -6.532 -21.155 1.00 90.50 198 ALA A C 1
ATOM 1480 O O . ALA A 1 198 ? 19.322 -5.513 -21.209 1.00 90.50 198 ALA A O 1
ATOM 1481 N N . THR A 1 199 ? 19.718 -7.641 -21.832 1.00 91.31 199 THR A N 1
ATOM 1482 C CA . THR A 1 199 ? 18.561 -7.7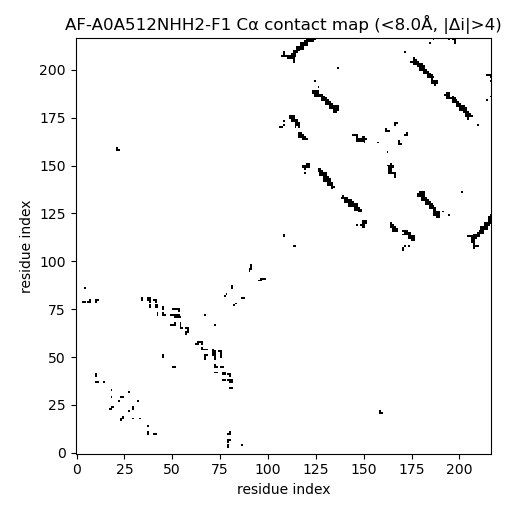60 -22.728 1.00 91.31 199 THR A CA 1
ATOM 1483 C C . THR A 1 199 ? 17.564 -8.758 -22.160 1.00 91.31 199 THR A C 1
ATOM 1485 O O . THR A 1 199 ? 17.935 -9.884 -21.840 1.00 91.31 199 THR A O 1
ATOM 1488 N N . TYR A 1 200 ? 16.301 -8.349 -22.065 1.00 89.31 200 TYR A N 1
ATOM 1489 C CA . TYR A 1 200 ? 15.191 -9.179 -21.612 1.00 89.31 200 TYR A CA 1
ATOM 1490 C C . TYR A 1 200 ? 14.147 -9.262 -22.724 1.00 89.31 200 TYR A C 1
ATOM 1492 O O . TYR A 1 200 ? 13.621 -8.239 -23.165 1.00 89.31 200 TYR A O 1
ATOM 1500 N N . GLY A 1 201 ? 13.854 -10.480 -23.173 1.00 86.69 201 GLY A N 1
ATOM 1501 C CA . GLY A 1 201 ? 12.794 -10.770 -24.133 1.00 86.69 201 GLY A CA 1
ATOM 1502 C C . GLY A 1 201 ? 13.222 -11.623 -25.328 1.00 86.69 201 GLY A C 1
ATOM 1503 O O . GLY A 1 201 ? 14.351 -12.114 -25.350 1.00 86.69 201 GLY A O 1
ATOM 1504 N N . PRO A 1 202 ? 12.315 -11.815 -26.305 1.00 88.56 202 PRO A N 1
ATOM 1505 C CA . PRO A 1 202 ? 10.983 -11.198 -26.390 1.00 88.56 202 PRO A CA 1
ATOM 1506 C C . PRO A 1 202 ? 10.052 -11.609 -25.235 1.00 88.56 202 PRO A C 1
ATOM 1508 O O . PRO A 1 202 ? 10.033 -12.766 -24.822 1.00 88.56 202 PRO A O 1
ATOM 1511 N N . LEU A 1 203 ? 9.321 -10.640 -24.677 1.00 90.12 203 LEU A N 1
ATOM 1512 C CA . LEU A 1 203 ? 8.336 -10.833 -23.608 1.00 90.12 203 LEU A CA 1
ATOM 1513 C C . LEU A 1 203 ? 6.949 -10.423 -24.099 1.00 90.12 203 LEU A C 1
ATOM 1515 O O . LEU A 1 203 ? 6.792 -9.339 -24.660 1.00 90.12 203 LEU A O 1
ATOM 1519 N N . GLN A 1 204 ? 5.946 -11.246 -23.796 1.00 91.06 204 GLN A N 1
ATOM 1520 C CA . GLN A 1 204 ? 4.536 -10.904 -23.966 1.00 91.06 204 GLN A CA 1
ATOM 1521 C C . GLN A 1 204 ? 3.878 -10.727 -22.605 1.00 91.06 204 GLN A C 1
ATOM 1523 O O . GLN A 1 204 ? 3.981 -11.584 -21.728 1.00 91.06 204 GLN A O 1
ATOM 1528 N N . PHE A 1 205 ? 3.166 -9.617 -22.436 1.00 90.12 205 PHE A N 1
ATOM 1529 C CA . PHE A 1 205 ? 2.454 -9.327 -21.197 1.00 90.12 205 PHE A CA 1
ATOM 1530 C C . PHE A 1 205 ? 0.984 -9.735 -21.309 1.00 90.12 205 PHE A C 1
ATOM 1532 O O . PHE A 1 205 ? 0.319 -9.447 -22.305 1.00 90.12 205 PHE A O 1
ATOM 1539 N N . ALA A 1 206 ? 0.462 -10.388 -20.271 1.00 89.50 206 ALA A N 1
ATOM 1540 C CA . ALA A 1 206 ? -0.962 -10.684 -20.153 1.00 89.50 206 ALA A CA 1
ATOM 1541 C C . ALA A 1 206 ? -1.754 -9.448 -19.690 1.00 89.50 206 ALA A C 1
ATOM 1543 O O . ALA A 1 206 ? -1.212 -8.541 -19.057 1.00 89.50 206 ALA A O 1
ATOM 1544 N N . LYS A 1 207 ? -3.061 -9.418 -19.971 1.00 90.31 207 LYS A N 1
ATOM 1545 C CA . LYS A 1 207 ? -3.967 -8.354 -19.503 1.00 90.31 207 LYS A CA 1
ATOM 1546 C C . LYS A 1 207 ? -3.943 -8.256 -17.974 1.00 90.31 207 LYS A C 1
ATOM 1548 O O . LYS A 1 207 ? -4.085 -9.266 -17.289 1.00 90.31 207 LYS A O 1
ATOM 1553 N N . GLY A 1 208 ? -3.760 -7.048 -17.444 1.00 85.06 208 GLY A N 1
ATOM 1554 C CA . GLY A 1 208 ? -3.687 -6.784 -16.007 1.00 85.06 208 GLY A CA 1
ATOM 1555 C C . GLY A 1 208 ? -2.403 -7.263 -15.321 1.00 85.06 208 GLY A C 1
ATOM 1556 O O . GLY A 1 208 ? -2.336 -7.204 -14.092 1.00 85.06 208 GLY A O 1
ATOM 1557 N N . ALA A 1 209 ? -1.400 -7.738 -16.069 1.00 87.12 209 ALA A N 1
ATOM 1558 C CA . ALA A 1 209 ? -0.132 -8.170 -15.491 1.00 87.12 209 ALA A CA 1
ATOM 1559 C C . ALA A 1 209 ? 0.627 -6.985 -14.877 1.00 87.12 209 ALA A C 1
ATOM 1561 O O . ALA A 1 209 ? 0.666 -5.896 -15.450 1.00 87.12 209 ALA A O 1
ATOM 1562 N N . VAL A 1 210 ? 1.254 -7.217 -13.724 1.00 88.69 210 VAL A N 1
ATOM 1563 C CA . VAL A 1 210 ? 2.206 -6.298 -13.091 1.00 88.69 210 VAL A CA 1
ATOM 1564 C C . VAL A 1 210 ? 3.537 -7.029 -13.019 1.00 88.69 210 VAL A C 1
ATOM 1566 O O . VAL A 1 210 ? 3.636 -8.051 -12.343 1.00 88.69 210 VAL A O 1
ATOM 1569 N N . VAL A 1 211 ? 4.529 -6.543 -13.757 1.00 89.00 211 VAL A N 1
ATOM 1570 C CA . VAL A 1 211 ? 5.842 -7.177 -13.885 1.00 89.00 211 VAL A CA 1
ATOM 1571 C C . VAL A 1 211 ? 6.913 -6.212 -13.396 1.00 89.00 211 VAL A C 1
ATOM 1573 O O . VAL A 1 211 ? 7.111 -5.153 -13.988 1.00 89.00 211 VAL A O 1
ATOM 1576 N N . ASP A 1 212 ? 7.609 -6.598 -12.331 1.00 89.69 212 ASP A N 1
ATOM 1577 C CA . ASP A 1 212 ? 8.826 -5.942 -11.855 1.00 89.69 212 ASP A CA 1
ATOM 1578 C C . ASP A 1 212 ? 10.037 -6.786 -12.293 1.00 89.69 212 ASP A C 1
ATOM 1580 O O . ASP A 1 212 ? 10.128 -7.966 -11.953 1.00 89.69 212 ASP A O 1
ATOM 1584 N N . ILE A 1 213 ? 10.954 -6.200 -13.067 1.00 90.19 213 ILE A N 1
ATOM 1585 C CA . ILE A 1 213 ? 12.192 -6.852 -13.519 1.00 90.19 213 ILE A CA 1
ATOM 1586 C C . ILE A 1 213 ? 13.374 -6.259 -12.755 1.00 90.19 213 ILE A C 1
ATOM 1588 O O . ILE A 1 213 ? 13.677 -5.069 -12.881 1.00 90.19 213 ILE A O 1
ATOM 1592 N N . ASP A 1 214 ? 14.073 -7.109 -12.011 1.00 90.44 214 ASP A N 1
ATOM 1593 C CA . ASP A 1 214 ? 15.318 -6.751 -11.342 1.00 90.44 214 ASP A CA 1
ATOM 1594 C C . ASP A 1 214 ? 16.494 -6.857 -12.320 1.00 90.44 214 ASP A C 1
ATOM 1596 O O . ASP A 1 214 ? 16.755 -7.903 -12.916 1.00 90.44 214 ASP A O 1
ATOM 1600 N N . VAL A 1 215 ? 17.224 -5.757 -12.484 1.00 88.50 215 VAL A N 1
ATOM 1601 C CA . VAL A 1 215 ? 18.328 -5.627 -13.432 1.00 88.50 215 VAL A CA 1
ATOM 1602 C C . VAL A 1 215 ? 19.637 -5.472 -12.680 1.00 88.50 215 VAL A C 1
ATOM 1604 O O . VAL A 1 215 ? 19.809 -4.547 -11.883 1.00 88.50 215 VAL A O 1
ATOM 1607 N N . LYS A 1 216 ? 20.595 -6.345 -12.999 1.00 86.94 216 LYS A N 1
ATOM 1608 C CA . LYS A 1 216 ? 21.972 -6.273 -12.512 1.00 86.94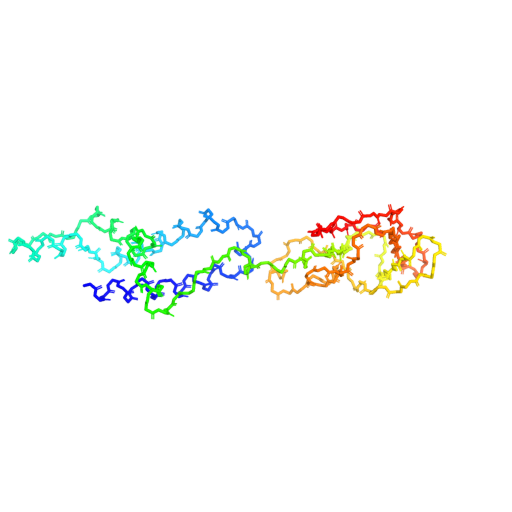 216 LYS A CA 1
ATOM 1609 C C . LYS A 1 216 ? 22.928 -6.157 -13.699 1.00 86.94 216 LYS A C 1
ATOM 1611 O O . LYS A 1 216 ? 22.966 -7.038 -14.552 1.00 86.94 216 LYS A O 1
ATOM 1616 N N . LEU A 1 217 ? 23.670 -5.053 -13.737 1.00 80.94 217 LEU A N 1
ATOM 1617 C CA . LEU A 1 217 ? 24.677 -4.704 -14.746 1.00 80.94 217 LEU A CA 1
ATOM 1618 C C . LEU A 1 217 ? 25.984 -4.399 -14.0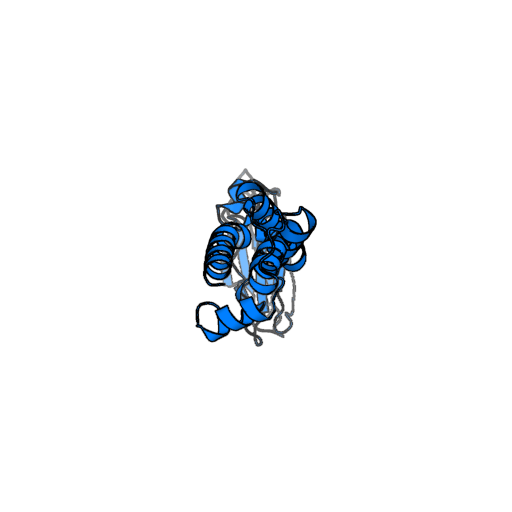40 1.00 80.94 217 LEU A C 1
ATOM 1620 O O . LEU A 1 217 ? 25.922 -3.526 -13.147 1.00 80.94 217 LEU A O 1
#

Mean predicted aligned error: 11.06 Å

Nearest PDB structures (foldseek):
  8vlg-assembly1_B  TM=5.590E-01  e=2.677E-02  Homo sapiens
  8sqx-assembly1_A  TM=4.334E-01  e=5.918E-02  Corynebacterium diphtheriae NCTC 13129
  6cpg-assembly1_E  TM=7.047E-01  e=5.655E-01  synthetic construct
  7u08-assembly1_A  TM=4.616E-01  e=7.672E-01  Homo sapiens
  1vrs-assembly3_C  TM=3.884E-01  e=1.412E+00  Escherichia coli str. K-12 substr. W3110

Radius of gyration: 26.39 Å; Cα contacts (8 Å, |Δi|>4): 361; chains: 1; bounding box: 68×21×76 Å

Sequence (217 aa):
MFYLFVMAVILESALALLFNWKPFVENLVPRAVRPVIAFLAAILVVHLLGMDVVAALANALDGTKHEATITGQVITAMVIAGGSAGVNTMLIALGFRSVRTPETTAPKPPPDKAWLALRALDGRSRGDLFVYLTSPPGGANALLGVIKGRSKPASILSWFVSDRGRLPSYGGHTVQPGQDYVIQVRGTDENGVPLPPATYGPLQFAKGAVVDIDVKL